Protein 2OHW (pdb70)

B-factor: mean 21.05, std 6.38, range [10.08, 56.63]

Foldseek 3Di:
DVVVVVCQLVQNFDADPDQVVQCLAQLHDGPQFFQAWEFLLQLQDPDHDVVLLVDLQPDDAKEKEFELVDDCVSNVVVVVSNVVRVHHYDYRDDHPHDYRTGITIGHPDGPRDRHHYDDDPSSNVRRD/DVVVVVCLLVQNFDADDDQVVQCLQQLHDHPLFWQAWEFLLQLQDPDHDVVLLVCLQPPPAKAKEFELVDDCVSNVVVVVSNVVRVHHYDHGHSPPHPHRIGITIGHPDRPRDRHHYDDDPSSNVRRD

Radius of gyration: 19.78 Å; Cα contacts (8 Å, |Δi|>4): 453; chains: 2; bounding box: 46×48×47 Å

CATH classification: 3.30.1330.30

Organism: Bacillus subtilis (strain 168) (NCBI:txid224308)

Nearest PDB structures (foldseek):
  2ohw-assembly2_B  TM=1.008E+00  e=2.132E-27  Bacillus subtilis
  4tzw-assembly1_A  TM=6.083E-01  e=5.568E-02  Bacillus subtilis
  3n4z-assembly2_B  TM=5.682E-01  e=5.568E-02  Thermococcus celer
  3on1-assembly1_A  TM=4.761E-01  e=2.220E-02  Halalkalibacterium halodurans C-125
  9e7f-assembly1_AZ  TM=5.086E-01  e=5.214E-02  Pyrobaculum calidifontis JCM 11548

Structure (mmCIF, N/CA/C/O backbone):
data_2OHW
#
_entry.id   2OHW
#
_cell.length_a   34.895
_cell.length_b   39.443
_cell.length_c   48.778
_cell.angle_alpha   89.880
_cell.angle_beta   108.050
_cell.angle_gamma   110.260
#
_symmetry.space_group_name_H-M   'P 1'
#
loop_
_entity.id
_entity.type
_entity.pdbx_description
1 polymer 'YueI protein'
2 water water
#
loop_
_atom_site.group_PDB
_atom_site.id
_atom_site.type_symbol
_atom_site.label_atom_id
_atom_site.label_alt_id
_atom_site.label_comp_id
_atom_site.label_asym_id
_atom_site.label_entity_id
_atom_site.label_seq_id
_atom_site.pdbx_PDB_ins_code
_atom_site.Cartn_x
_atom_site.Cartn_y
_atom_site.Cartn_z
_atom_site.occupancy
_atom_site.B_iso_or_equiv
_atom_site.auth_seq_id
_atom_site.auth_comp_id
_atom_site.auth_asym_id
_atom_site.auth_atom_id
_atom_site.pdbx_PDB_model_num
ATOM 1 N N . GLU A 1 4 ? -8.641 33.156 16.763 1.00 22.66 3 GLU A N 1
ATOM 2 C CA . GLU A 1 4 ? -8.510 33.903 15.487 1.00 22.07 3 GLU A CA 1
ATOM 3 C C . GLU A 1 4 ? -8.811 33.047 14.258 1.00 20.82 3 GLU A C 1
ATOM 4 O O . GLU A 1 4 ? -8.686 31.814 14.277 1.00 20.53 3 GLU A O 1
ATOM 10 N N . ASP A 1 5 ? -9.193 33.709 13.173 1.00 19.47 4 ASP A N 1
ATOM 11 C CA . ASP A 1 5 ? -9.526 33.001 11.937 1.00 18.76 4 ASP A CA 1
ATOM 12 C C . ASP A 1 5 ? -8.358 32.212 11.369 1.00 18.78 4 ASP A C 1
ATOM 13 O O . ASP A 1 5 ? -8.582 31.192 10.724 1.00 18.31 4 ASP A O 1
ATOM 18 N N . LYS A 1 6 ? -7.124 32.656 11.614 1.00 18.47 5 LYS A N 1
ATOM 19 C CA . LYS A 1 6 ? -5.962 31.891 11.149 1.00 19.37 5 LYS A CA 1
ATOM 20 C C . LYS A 1 6 ? -5.878 30.543 11.866 1.00 18.51 5 LYS A C 1
ATOM 21 O O . LYS A 1 6 ? -5.479 29.548 11.259 1.00 18.56 5 LYS A O 1
ATOM 27 N N . MET A 1 7 ? -6.300 30.497 13.132 1.00 17.90 6 MET A N 1
ATOM 28 C CA . MET A 1 7 ? -6.309 29.226 13.881 1.00 17.41 6 MET A CA 1
ATOM 29 C C . MET A 1 7 ? -7.395 28.297 13.362 1.00 17.87 6 MET A C 1
ATOM 30 O O . MET A 1 7 ? -7.182 27.088 13.239 1.00 17.13 6 MET A O 1
ATOM 35 N N . ASP A 1 8 ? -8.562 28.857 13.055 1.00 17.05 7 ASP A N 1
ATOM 36 C CA . ASP A 1 8 ? -9.640 28.072 12.484 1.00 17.39 7 ASP A CA 1
ATOM 37 C C . ASP A 1 8 ? -9.199 27.443 11.176 1.00 16.38 7 ASP A C 1
ATOM 38 O O . ASP A 1 8 ? -9.562 26.305 10.895 1.00 16.46 7 ASP A O 1
ATOM 43 N N . LEU A 1 9 ? -8.428 28.171 10.371 1.00 16.31 8 LEU A N 1
ATOM 44 C CA . LEU A 1 9 ? -7.981 27.641 9.102 1.00 16.35 8 LEU A CA 1
ATOM 45 C C . LEU A 1 9 ? -6.981 26.516 9.344 1.00 15.94 8 LEU A C 1
ATOM 46 O O . LEU A 1 9 ? -7.061 25.466 8.702 1.00 15.55 8 LEU A O 1
ATOM 51 N N . TYR A 1 10 ? -6.070 26.725 10.287 1.00 15.12 9 TYR A N 1
ATOM 52 C CA . TYR A 1 10 ? -5.110 25.675 10.677 1.00 15.03 9 TYR A CA 1
ATOM 53 C C . TYR A 1 10 ? -5.835 24.396 11.064 1.00 14.69 9 TYR A C 1
ATOM 54 O O . TYR A 1 10 ? -5.485 23.301 10.609 1.00 14.90 9 TYR A O 1
ATOM 63 N N . LEU A 1 11 ? -6.854 24.535 11.899 1.00 14.47 10 LEU A N 1
ATOM 64 C CA . LEU A 1 11 ? -7.680 23.375 12.274 1.00 14.90 10 LEU A CA 1
ATOM 65 C C . LEU A 1 11 ? -8.434 22.750 11.094 1.00 15.44 10 LEU A C 1
ATOM 66 O O . LEU A 1 11 ? -8.394 21.535 10.891 1.00 14.97 10 LEU A O 1
ATOM 71 N N . GLN A 1 12 ? -9.090 23.578 10.289 1.00 15.26 11 GLN A N 1
ATOM 72 C CA . GLN A 1 12 ? -9.921 23.064 9.197 1.00 16.83 11 GLN A CA 1
ATOM 73 C C . GLN A 1 12 ? -9.078 22.259 8.218 1.00 16.08 11 GLN A C 1
ATOM 74 O O . GLN A 1 12 ? -9.531 21.228 7.695 1.00 17.39 11 GLN A O 1
ATOM 80 N N . GLN A 1 13 ? -7.843 22.707 8.005 1.00 15.37 12 GLN A N 1
ATOM 81 C CA . GLN A 1 13 ? -6.962 22.060 7.032 1.00 16.61 12 GLN A CA 1
ATOM 82 C C . GLN A 1 13 ? -6.116 20.915 7.573 1.00 16.58 12 GLN A C 1
ATOM 83 O O . GLN A 1 13 ? -5.323 20.345 6.843 1.00 17.82 12 GLN A O 1
ATOM 89 N N . GLY A 1 14 ? -6.284 20.577 8.844 1.00 15.80 13 GLY A N 1
ATOM 90 C CA . GLY A 1 14 ? -5.662 19.366 9.389 1.00 16.22 13 GLY A CA 1
ATOM 91 C C . GLY A 1 14 ? -4.404 19.546 10.207 1.00 16.26 13 GLY A C 1
ATOM 92 O O . GLY A 1 14 ? -3.703 18.570 10.482 1.00 16.16 13 GLY A O 1
ATOM 93 N N . MET A 1 15 ? -4.107 20.784 10.588 1.00 16.13 14 MET A N 1
ATOM 94 C CA . MET A 1 15 ? -3.054 21.071 11.577 1.00 15.40 14 MET A CA 1
ATOM 95 C C . MET A 1 15 ? -1.655 20.771 11.042 1.00 16.64 14 MET A C 1
ATOM 96 O O . MET A 1 15 ? -0.807 20.194 11.735 1.00 16.83 14 MET A O 1
ATOM 101 N N . TYR A 1 16 ? -1.428 21.181 9.794 1.00 17.73 15 TYR A N 1
ATOM 102 C CA . TYR A 1 16 ? -0.112 21.096 9.178 1.00 19.20 15 TYR A CA 1
ATOM 103 C C . TYR A 1 16 ? 0.826 22.206 9.653 1.00 19.73 15 TYR A C 1
ATOM 104 O O . TYR A 1 16 ? 0.527 23.400 9.532 1.00 20.19 15 TYR A O 1
ATOM 113 N N . GLY A 1 17 ? 1.970 21.801 10.181 1.00 20.86 16 GLY A N 1
ATOM 114 C CA . GLY A 1 17 ? 3.021 22.745 10.557 1.00 21.36 16 GLY A CA 1
ATOM 115 C C . GLY A 1 17 ? 2.887 23.377 11.933 1.00 22.38 16 GLY A C 1
ATOM 116 O O . GLY A 1 17 ? 1.948 23.090 12.675 1.00 21.11 16 GLY A O 1
ATOM 117 N N . PRO A 1 18 ? 3.829 24.270 12.282 1.00 23.00 17 PRO A N 1
ATOM 118 C CA . PRO A 1 18 ? 3.831 24.845 13.621 1.00 24.02 17 PRO A CA 1
ATOM 119 C C . PRO A 1 18 ? 2.846 26.000 13.771 1.00 24.86 17 PRO A C 1
ATOM 120 O O . PRO A 1 18 ? 2.356 26.542 12.770 1.00 24.99 17 PRO A O 1
ATOM 124 N N . LEU A 1 19 ? 2.567 26.374 15.017 1.00 25.81 18 LEU A N 1
ATOM 125 C CA . LEU A 1 19 ? 1.852 27.614 15.290 1.00 26.93 18 LEU A CA 1
ATOM 126 C C . LEU A 1 19 ? 2.859 28.710 15.609 1.00 28.36 18 LEU A C 1
ATOM 1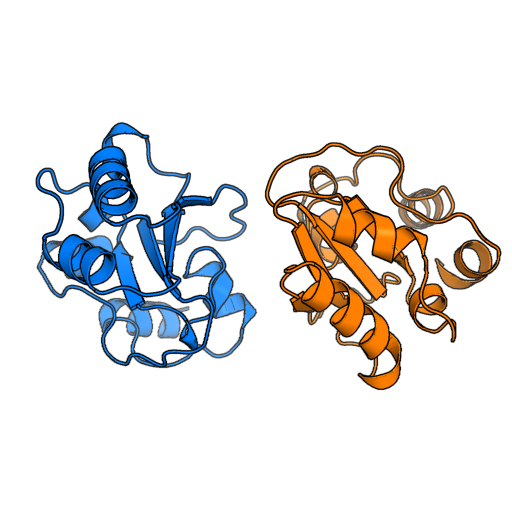27 O O . LEU A 1 19 ? 4.062 28.453 15.644 1.00 28.32 18 LEU A O 1
ATOM 132 N N . GLU A 1 20 ? 2.363 29.924 15.838 1.00 29.98 19 GLU A N 1
ATOM 133 C CA . GLU A 1 20 ? 3.232 31.083 16.075 1.00 31.86 19 GLU A CA 1
ATOM 134 C C . GLU A 1 20 ? 4.080 30.980 17.348 1.00 31.86 19 GLU A C 1
ATOM 135 O O . GLU A 1 20 ? 5.247 31.379 17.351 1.00 32.72 19 GLU A O 1
ATOM 141 N N . THR A 1 21 ? 3.497 30.445 18.418 1.00 31.60 20 THR A N 1
ATOM 142 C CA . THR A 1 21 ? 4.208 30.303 19.688 1.00 31.17 20 THR A CA 1
ATOM 143 C C . THR A 1 21 ? 4.100 28.889 20.258 1.00 31.08 20 THR A C 1
ATOM 144 O O . THR A 1 21 ? 3.173 28.152 19.941 1.00 30.61 20 THR A O 1
ATOM 148 N N . LYS A 1 22 ? 5.051 28.524 21.115 1.00 30.92 21 LYS A N 1
ATOM 149 C CA . LYS A 1 22 ? 4.977 27.267 21.863 1.00 30.95 21 LYS A CA 1
ATOM 150 C C . LYS A 1 22 ? 3.733 27.145 22.773 1.00 30.74 21 LYS A C 1
ATOM 151 O O . LYS A 1 22 ? 3.061 26.104 22.756 1.00 30.16 21 LYS A O 1
ATOM 157 N N . PRO A 1 23 ? 3.410 28.197 23.561 1.00 29.86 22 PRO A N 1
ATOM 158 C CA . PRO A 1 23 ? 2.184 28.140 24.365 1.00 29.19 22 PRO A CA 1
ATOM 159 C C . PRO A 1 23 ? 0.920 27.891 23.530 1.00 28.03 22 PRO A C 1
ATOM 160 O O . PRO A 1 23 ? 0.032 27.161 23.975 1.00 27.58 22 PRO A O 1
ATOM 164 N N . ASP A 1 24 ? 0.840 28.481 22.339 1.00 26.87 23 ASP A N 1
ATOM 165 C CA . ASP A 1 24 ? -0.298 28.252 21.451 1.00 25.87 23 ASP A CA 1
ATOM 166 C C . ASP A 1 24 ? -0.455 26.755 21.189 1.00 24.54 23 ASP A C 1
ATOM 167 O O . ASP A 1 24 ? -1.554 26.208 21.268 1.00 24.59 23 ASP A O 1
ATOM 172 N N . GLU A 1 25 ? 0.663 26.107 20.877 1.00 22.92 24 GLU A N 1
ATOM 173 C CA . GLU A 1 25 ? 0.651 24.689 20.567 1.00 21.63 24 GLU A CA 1
ATOM 174 C C . GLU A 1 25 ? 0.238 23.869 21.778 1.00 21.38 24 GLU A C 1
ATOM 175 O O . GLU A 1 25 ? -0.591 22.967 21.656 1.00 21.01 24 GLU A O 1
ATOM 181 N N . ARG A 1 26 ? 0.792 24.200 22.944 1.00 20.42 25 ARG A N 1
ATOM 182 C CA . ARG A 1 26 ? 0.466 23.457 24.153 1.00 20.54 25 ARG A CA 1
ATOM 183 C C . ARG A 1 26 ? -1.002 23.600 24.512 1.00 20.20 25 ARG A C 1
ATOM 184 O O . ARG A 1 26 ? -1.635 22.643 24.963 1.00 20.30 25 ARG A O 1
ATOM 192 N N . HIS A 1 27 ? -1.548 24.795 24.302 1.00 20.18 26 HIS A N 1
ATOM 193 C CA . HIS A 1 27 ? -2.959 25.025 24.590 1.00 20.43 26 HIS A CA 1
ATOM 194 C C . HIS A 1 27 ? -3.904 24.276 23.647 1.00 19.44 26 HIS A C 1
ATOM 195 O O . HIS A 1 27 ? -5.032 23.972 24.032 1.00 20.25 26 HIS A O 1
ATOM 202 N N . LEU A 1 28 ? -3.453 23.989 22.423 1.00 17.32 27 LEU A N 1
ATOM 203 C CA . LEU A 1 28 ? -4.239 23.177 21.482 1.00 15.70 27 LEU A CA 1
ATOM 204 C C . LEU A 1 28 ? -4.060 21.668 21.733 1.00 15.00 27 LEU A C 1
ATOM 205 O O . LEU A 1 28 ? -5.045 20.914 21.785 1.00 14.84 27 LEU A O 1
ATOM 210 N N . PHE A 1 29 ? -2.801 21.245 21.864 1.00 14.90 28 PHE A N 1
ATOM 211 C CA . PHE A 1 29 ? -2.451 19.827 21.879 1.00 15.02 28 PHE A CA 1
ATOM 212 C C . PHE A 1 29 ? -2.337 19.185 23.264 1.00 15.90 28 PHE A C 1
ATOM 213 O O . PHE A 1 29 ? -1.512 18.280 23.481 1.00 15.90 28 PHE A O 1
ATOM 221 N N . LEU A 1 30 ? -3.184 19.645 24.187 1.00 16.00 29 LEU A N 1
ATOM 222 C CA . LEU A 1 30 ? -3.280 19.047 25.531 1.00 16.28 29 LEU A CA 1
ATOM 223 C C . LEU A 1 30 ? -1.934 19.032 26.251 1.00 16.55 29 LEU A C 1
ATOM 224 O O . LEU A 1 30 ? -1.614 18.093 26.991 1.00 16.82 29 LEU A O 1
ATOM 229 N N . GLY A 1 31 ? -1.167 20.096 26.028 1.00 16.99 30 GLY A N 1
ATOM 230 C CA . GLY A 1 31 ? 0.110 20.307 26.708 1.00 18.02 30 GLY A CA 1
ATOM 231 C C . GLY A 1 31 ? 1.331 19.971 25.876 1.00 19.40 30 GLY A C 1
ATOM 232 O O . GLY A 1 31 ? 2.445 20.333 26.263 1.00 20.63 30 GLY A O 1
ATOM 233 N N . SER A 1 32 ? 1.140 19.287 24.742 1.00 19.23 31 SER A N 1
ATOM 234 C CA . SER A 1 32 ? 2.260 18.898 23.879 1.00 19.36 31 SER A CA 1
ATOM 235 C C . SER A 1 32 ? 2.626 19.971 22.861 1.00 19.09 31 SER A C 1
ATOM 236 O O . SER A 1 32 ? 1.781 20.776 22.444 1.00 19.60 31 SER A O 1
ATOM 239 N N . LEU A 1 33 ? 3.898 19.990 22.461 1.00 18.42 32 LEU A N 1
ATOM 240 C CA . LEU A 1 33 ? 4.315 20.814 21.326 1.00 18.22 32 LEU A CA 1
ATOM 241 C C . LEU A 1 33 ? 3.930 20.126 20.013 1.00 16.82 32 LEU A C 1
ATOM 242 O O . LEU A 1 33 ? 3.902 18.898 19.926 1.00 16.84 32 LEU A O 1
ATOM 247 N N . ARG A 1 34 ? 3.670 20.917 18.976 1.00 16.15 33 ARG A N 1
ATOM 248 C CA . ARG A 1 34 ? 3.284 20.330 17.689 1.00 16.54 33 ARG A CA 1
ATOM 249 C C . ARG A 1 34 ? 4.336 19.338 17.172 1.00 16.60 33 ARG A C 1
ATOM 250 O O . ARG A 1 34 ? 3.996 18.317 16.555 1.00 16.43 33 ARG A O 1
ATOM 258 N N . GLU A 1 35 ? 5.617 19.630 17.415 1.00 17.03 34 GLU A N 1
ATOM 259 C CA . GLU A 1 35 ? 6.679 18.769 16.904 1.00 18.19 34 GLU A CA 1
ATOM 260 C C . GLU A 1 35 ? 6.654 17.360 17.505 1.00 17.07 34 GLU A C 1
ATOM 261 O O . GLU A 1 35 ? 7.283 16.457 16.956 1.00 17.08 34 GLU A O 1
ATOM 267 N N . ARG A 1 36 ? 5.948 17.188 18.626 1.00 16.71 35 ARG A N 1
ATOM 268 C CA . ARG A 1 36 ? 5.884 15.882 19.283 1.00 16.59 35 ARG A CA 1
ATOM 269 C C . ARG A 1 36 ? 4.597 15.094 18.966 1.00 16.31 35 ARG A C 1
ATOM 270 O O . ARG A 1 36 ? 4.455 13.924 19.342 1.00 15.49 35 ARG A O 1
ATOM 278 N N . VAL A 1 37 ? 3.673 15.720 18.248 1.00 16.17 36 VAL A N 1
ATOM 279 C CA . VAL A 1 37 ? 2.381 15.090 18.017 1.00 15.80 36 VAL A CA 1
ATOM 280 C C . VAL A 1 37 ? 2.482 14.029 16.926 1.00 16.30 36 VAL A C 1
ATOM 281 O O . VAL A 1 37 ? 2.991 14.296 15.828 1.00 15.67 36 VAL A O 1
ATOM 285 N N . VAL A 1 38 ? 1.978 12.835 17.239 1.00 15.94 37 VAL A N 1
ATOM 286 C CA . VAL A 1 38 ? 1.892 11.723 16.309 1.00 16.75 37 VAL A CA 1
ATOM 287 C C . VAL A 1 38 ? 0.499 11.645 15.674 1.00 16.25 37 VAL A C 1
ATOM 288 O O . VAL A 1 38 ? 0.374 11.370 14.485 1.00 16.93 37 VAL A O 1
ATOM 292 N N . LEU A 1 39 ? -0.548 11.899 16.458 1.00 15.85 38 LEU A N 1
ATOM 293 C CA . LEU A 1 39 ? -1.916 11.848 15.949 1.00 16.18 38 LEU A CA 1
ATOM 294 C C . LEU A 1 39 ? -2.801 12.614 16.913 1.00 16.08 38 LEU A C 1
ATOM 295 O O . LEU A 1 39 ? -2.577 12.603 18.128 1.00 15.71 38 LEU A O 1
ATOM 300 N N . ALA A 1 40 ? -3.814 13.284 16.375 1.00 15.26 39 ALA A N 1
ATOM 301 C CA . ALA A 1 40 ? -4.788 13.980 17.200 1.00 15.86 39 ALA A CA 1
ATOM 302 C C . ALA A 1 40 ? -6.182 13.687 16.669 1.00 16.15 39 ALA A C 1
ATOM 303 O O . ALA A 1 40 ? -6.379 13.613 15.448 1.00 17.26 39 ALA A O 1
ATOM 305 N N . LEU A 1 41 ? -7.140 13.502 17.580 1.00 14.66 40 LEU A N 1
ATOM 306 C CA . LEU A 1 41 ? -8.554 13.293 17.227 1.00 14.86 40 LEU A CA 1
ATOM 307 C C . LEU A 1 41 ? -9.366 14.413 17.849 1.00 14.00 40 LEU A C 1
ATOM 308 O O . LEU A 1 41 ? -9.074 14.825 18.996 1.00 13.57 40 LEU A O 1
ATOM 313 N N . THR A 1 42 ? -10.379 14.914 17.134 1.00 13.29 41 THR A N 1
ATOM 314 C CA . THR A 1 42 ? -11.273 15.901 17.736 1.00 13.80 41 THR A CA 1
ATOM 315 C C . THR A 1 42 ? -12.154 15.220 18.784 1.00 13.95 41 THR A C 1
ATOM 316 O O . THR A 1 42 ? -12.314 13.984 18.785 1.00 13.41 41 THR A O 1
ATOM 320 N N . LYS A 1 43 ? -12.746 16.027 19.666 1.00 14.42 42 LYS A N 1
ATOM 321 C CA . LYS A 1 43 ? -13.741 15.488 20.605 1.00 16.34 42 LYS A CA 1
ATOM 322 C C . LYS A 1 43 ? -14.852 14.751 19.853 1.00 15.92 42 LYS A C 1
ATOM 323 O O . LYS A 1 43 ? -15.274 13.671 20.262 1.00 16.81 42 LYS A O 1
ATOM 329 N N . GLY A 1 44 ? -15.295 15.316 18.732 1.00 15.87 43 GLY A N 1
ATOM 330 C CA . GLY A 1 44 ? -16.341 14.671 17.946 1.00 14.95 43 GLY A CA 1
ATOM 331 C C . GLY A 1 44 ? -15.943 13.292 17.446 1.00 15.84 43 GLY A C 1
ATOM 332 O O . GLY A 1 44 ? -16.742 12.370 17.464 1.00 15.90 43 GLY A O 1
ATOM 333 N N . GLN A 1 45 ? -14.694 13.152 16.994 1.00 14.86 44 GLN A N 1
ATOM 334 C CA . GLN A 1 45 ? -14.188 11.838 16.593 1.00 14.36 44 GLN A CA 1
ATOM 335 C C . GLN A 1 45 ? -14.101 10.883 17.779 1.00 15.48 44 GLN A C 1
ATOM 336 O O . GLN A 1 45 ? -14.443 9.696 17.666 1.00 16.31 44 GLN A O 1
ATOM 342 N N . VAL A 1 46 ? -13.631 11.361 18.928 1.00 14.72 45 VAL A N 1
ATOM 343 C CA . VAL A 1 46 ? -13.551 10.450 20.084 1.00 15.60 45 VAL A CA 1
ATOM 344 C C . VAL A 1 46 ? -14.954 9.940 20.465 1.00 17.41 45 VAL A C 1
ATOM 345 O O . VAL A 1 46 ? -15.111 8.803 20.937 1.00 18.78 45 VAL A O 1
ATOM 349 N N . LEU A 1 47 ? -15.962 10.783 20.255 1.00 18.48 46 LEU A N 1
ATOM 350 C CA . LEU A 1 47 ? -17.345 10.426 20.607 1.00 20.25 46 LEU A CA 1
ATOM 351 C C . LEU A 1 47 ? -17.982 9.429 19.645 1.00 21.98 46 LEU A C 1
ATOM 352 O O . LEU A 1 47 ? -19.081 8.926 19.917 1.00 22.75 46 LEU A O 1
ATOM 357 N N . ARG A 1 48 ? -17.310 9.117 18.537 1.00 23.47 47 ARG A N 1
ATOM 358 C CA . ARG A 1 48 ? -17.813 8.114 17.593 1.00 25.35 47 ARG A CA 1
ATOM 359 C C . ARG A 1 48 ? -17.864 6.748 18.284 1.00 26.49 47 ARG A C 1
ATOM 360 O O . ARG A 1 48 ? -16.921 6.363 18.984 1.00 26.80 47 ARG A O 1
ATOM 368 N N . SER A 1 49 ? -18.976 6.038 18.097 1.00 27.66 48 SER A N 1
ATOM 369 C CA . SER A 1 49 ? -19.210 4.757 18.771 1.00 29.09 48 SER A CA 1
ATOM 370 C C . SER A 1 49 ? -18.076 3.753 18.556 1.00 29.17 48 SER A C 1
ATOM 371 O O . SER A 1 49 ? -17.545 3.188 19.518 1.00 30.28 48 SER A O 1
ATOM 374 N N . LYS A 1 50 ? -17.694 3.554 17.298 1.00 28.93 49 LYS A N 1
ATOM 375 C CA . LYS A 1 50 ? -16.559 2.703 16.975 1.00 27.88 49 LYS A CA 1
ATOM 376 C C . LYS A 1 50 ? -15.233 3.465 17.078 1.00 26.58 49 LYS A C 1
ATOM 377 O O . LYS A 1 50 ? -15.070 4.506 16.435 1.00 26.58 49 LYS A O 1
ATOM 383 N N . PRO A 1 51 ? -14.277 2.947 17.877 1.00 24.86 50 PRO A N 1
ATOM 384 C CA . PRO A 1 51 ? -12.982 3.623 17.986 1.00 23.48 50 PRO A CA 1
ATOM 385 C C . PRO A 1 51 ? -12.204 3.584 16.675 1.00 22.34 50 PRO A C 1
ATOM 386 O O . PRO A 1 51 ? -12.387 2.669 15.864 1.00 23.06 50 PRO A O 1
ATOM 390 N N . TYR A 1 52 ? -11.348 4.576 16.465 1.00 20.59 51 TYR A N 1
ATOM 391 C CA . TYR A 1 52 ? -10.594 4.654 15.225 1.00 19.45 51 TYR A CA 1
ATOM 392 C C . TYR A 1 52 ? -9.418 3.671 15.191 1.00 19.50 51 TYR A C 1
ATOM 393 O O . TYR A 1 52 ? -8.487 3.742 16.014 1.00 19.48 51 TYR A O 1
ATOM 402 N N . LYS A 1 53 ? -9.443 2.780 14.207 1.00 20.36 52 LYS A N 1
ATOM 403 C CA . LYS A 1 53 ? -8.317 1.864 13.985 1.00 21.17 52 LYS A CA 1
ATOM 404 C C . LYS A 1 53 ? -7.004 2.597 13.668 1.00 20.27 52 LYS A C 1
ATOM 405 O O . LYS A 1 53 ? -5.928 2.077 13.945 1.00 19.48 52 LYS A O 1
ATOM 411 N N . GLU A 1 54 ? -7.100 3.804 13.106 1.00 19.70 53 GLU A N 1
ATOM 412 C CA . GLU A 1 54 ? -5.919 4.615 12.824 1.00 19.54 53 GLU A CA 1
ATOM 413 C C . GLU A 1 54 ? -5.197 5.016 14.100 1.00 18.72 53 GLU A C 1
ATOM 414 O O . GLU A 1 54 ? -3.972 5.098 14.121 1.00 18.80 53 GLU A O 1
ATOM 420 N N . ALA A 1 55 ? -5.946 5.232 15.182 1.00 18.24 54 ALA A N 1
ATOM 421 C CA . ALA A 1 55 ? -5.312 5.511 16.474 1.00 17.94 54 ALA A CA 1
ATOM 422 C C . ALA A 1 55 ? -4.656 4.256 17.012 1.00 18.15 54 ALA A C 1
ATOM 423 O O . ALA A 1 55 ? -3.550 4.326 17.549 1.00 18.09 54 ALA A O 1
ATOM 425 N N . GLU A 1 56 ? -5.326 3.115 16.862 1.00 18.92 55 GLU A N 1
ATOM 426 C CA . GLU A 1 56 ? -4.729 1.848 17.303 1.00 18.90 55 GLU A CA 1
ATOM 427 C C . GLU A 1 56 ? -3.409 1.602 16.577 1.00 18.26 55 GLU A C 1
ATOM 428 O O . GLU A 1 56 ? -2.435 1.171 17.178 1.00 18.15 55 GLU A O 1
ATOM 434 N N . HIS A 1 57 ? -3.375 1.898 15.280 1.00 17.53 56 HIS A N 1
ATOM 435 C CA . HIS A 1 57 ? -2.151 1.717 14.521 1.00 17.81 56 HIS A CA 1
ATOM 436 C C . HIS A 1 57 ? -0.986 2.504 15.101 1.00 17.65 56 HIS A C 1
ATOM 437 O O . HIS A 1 57 ? 0.140 1.991 15.204 1.00 17.75 56 HIS A O 1
ATOM 444 N N . GLU A 1 58 ? -1.243 3.763 15.449 1.00 17.95 57 GLU A N 1
ATOM 445 C CA . GLU A 1 58 ? -0.214 4.625 16.011 1.00 18.85 57 GLU A CA 1
ATOM 446 C C . GLU A 1 58 ? 0.228 4.170 17.403 1.00 18.87 57 GLU A C 1
ATOM 447 O O . GLU A 1 58 ? 1.407 4.265 17.746 1.00 19.23 57 GLU A O 1
ATOM 453 N N . LEU A 1 59 ? -0.708 3.682 18.213 1.00 18.25 58 LEU A N 1
ATOM 454 C CA . LEU A 1 59 ? -0.327 3.147 19.524 1.00 18.52 58 LEU A CA 1
ATOM 455 C C . LEU A 1 59 ? 0.516 1.870 19.408 1.00 19.22 58 LEU A C 1
ATOM 456 O O . LEU A 1 59 ? 1.472 1.661 20.168 1.00 20.27 58 LEU A O 1
ATOM 461 N N . LYS A 1 60 ? 0.149 1.035 18.443 1.00 19.87 59 LYS A N 1
ATOM 462 C CA . LYS A 1 60 ? 0.823 -0.238 18.192 1.00 21.26 59 LYS A CA 1
ATOM 463 C C . LYS A 1 60 ? 2.247 -0.034 17.671 1.00 21.63 59 LYS A C 1
ATOM 464 O O . LYS A 1 60 ? 3.132 -0.848 17.931 1.00 22.15 59 LYS A O 1
ATOM 470 N N . ASN A 1 61 ? 2.452 1.042 16.919 1.00 22.10 60 ASN A N 1
ATOM 471 C CA . ASN A 1 61 ? 3.704 1.246 16.203 1.00 23.05 60 ASN A CA 1
ATOM 472 C C . ASN A 1 61 ? 4.580 2.306 16.845 1.00 24.68 60 ASN A C 1
ATOM 473 O O . ASN A 1 61 ? 5.621 2.711 16.311 1.00 25.53 60 ASN A O 1
ATOM 478 N N . SER A 1 62 ? 4.166 2.671 18.055 1.00 26.25 61 SER A N 1
ATOM 479 C CA . SER A 1 62 ? 4.788 3.718 18.833 1.00 27.34 61 SER A CA 1
ATOM 480 C C . SER A 1 62 ? 6.056 3.257 19.523 1.00 27.56 61 SER A C 1
ATOM 481 O O . SER A 1 62 ? 6.276 2.063 19.750 1.00 28.49 61 SER A O 1
ATOM 484 N N . HIS A 1 63 ? 6.895 4.231 19.838 1.00 27.75 62 HIS A N 1
ATOM 485 C CA . HIS A 1 63 ? 7.951 4.055 20.805 1.00 27.87 62 HIS A CA 1
ATOM 486 C C . HIS A 1 63 ? 7.928 5.305 21.675 1.00 26.66 62 HIS A C 1
ATOM 487 O O . HIS A 1 63 ? 7.982 6.428 21.155 1.00 27.17 62 HIS A O 1
ATOM 494 N N . ASN A 1 64 ? 7.812 5.100 22.982 1.00 26.18 63 ASN A N 1
ATOM 495 C CA . ASN A 1 64 ? 7.866 6.176 23.957 1.00 25.53 63 ASN A CA 1
ATOM 496 C C . ASN A 1 64 ? 6.883 7.302 23.631 1.00 24.38 63 ASN A C 1
ATOM 497 O O . ASN A 1 64 ? 7.261 8.462 23.490 1.00 24.30 63 ASN A O 1
ATOM 502 N N . VAL A 1 65 ? 5.619 6.925 23.486 1.00 22.14 64 VAL A N 1
ATOM 503 C CA . VAL A 1 65 ? 4.548 7.905 23.355 1.00 20.86 64 VAL A CA 1
ATOM 504 C C . VAL A 1 65 ? 3.639 7.819 24.571 1.00 19.60 64 VAL A C 1
ATOM 505 O O . VAL A 1 65 ? 3.670 6.832 25.321 1.00 19.83 64 VAL A O 1
ATOM 509 N N . THR A 1 66 ? 2.841 8.865 24.750 1.00 19.25 65 THR A N 1
ATOM 510 C CA . THR A 1 66 ? 1.802 8.901 25.769 1.00 18.51 65 THR A CA 1
ATOM 511 C C . THR A 1 66 ? 0.473 9.202 25.090 1.00 16.67 65 THR A C 1
ATOM 512 O O . THR A 1 66 ? 0.415 9.988 24.144 1.00 15.97 65 THR A O 1
ATOM 516 N N . LEU A 1 67 ? -0.585 8.584 25.594 1.00 15.41 66 LEU A N 1
ATOM 517 C CA . LEU A 1 67 ? -1.937 8.931 25.195 1.00 14.92 66 LEU A CA 1
ATOM 518 C C . LEU A 1 67 ? -2.486 10.041 26.113 1.00 14.45 66 LEU A C 1
ATOM 519 O O . LEU A 1 67 ? -2.729 9.815 27.306 1.00 15.03 66 LEU A O 1
ATOM 524 N N . LEU A 1 68 ? -2.654 11.241 25.559 1.00 13.69 67 LEU A N 1
ATOM 525 C CA . LEU A 1 68 ? -3.210 12.383 26.282 1.00 13.96 67 LEU A CA 1
ATOM 526 C C . LEU A 1 68 ? -4.710 12.462 25.976 1.00 14.34 67 LEU A C 1
ATOM 527 O O . LEU A 1 68 ? -5.108 12.384 24.799 1.00 14.63 67 LEU A O 1
ATOM 532 N N . ILE A 1 69 ? -5.523 12.607 27.031 1.00 14.00 68 ILE A N 1
ATOM 533 C CA . ILE A 1 69 ? -6.984 12.586 26.916 1.00 14.15 68 ILE A CA 1
ATOM 534 C C . ILE A 1 69 ? -7.525 13.870 27.521 1.00 14.38 68 ILE A C 1
ATOM 535 O O . ILE A 1 69 ? -7.152 14.247 28.634 1.00 15.12 68 ILE A O 1
ATOM 540 N N . ASN A 1 70 ? -8.420 14.533 26.800 1.00 14.11 69 ASN A N 1
ATOM 541 C CA . ASN A 1 70 ? -9.076 15.729 27.272 1.00 14.80 69 ASN A CA 1
ATOM 542 C C . ASN A 1 70 ? -10.056 15.405 28.400 1.00 15.72 69 ASN A C 1
ATOM 543 O O . ASN A 1 70 ? -11.050 14.725 28.170 1.00 15.58 69 ASN A O 1
ATOM 548 N N . GLY A 1 71 ? -9.783 15.913 29.605 1.00 16.11 70 GLY A N 1
ATOM 549 C CA . GLY A 1 71 ? -10.616 15.670 30.786 1.00 16.81 70 GLY A CA 1
ATOM 550 C C . GLY A 1 71 ? -12.032 16.217 30.707 1.00 17.42 70 GLY A C 1
ATOM 551 O O . GLY A 1 71 ? -12.859 15.905 31.576 1.00 17.68 70 GLY A O 1
ATOM 552 N N . GLU A 1 72 ? -12.342 17.017 29.682 1.00 16.50 71 GLU A N 1
ATOM 553 C CA . GLU A 1 72 ? -13.736 17.447 29.505 1.00 17.25 71 GLU A CA 1
ATOM 554 C C . GLU A 1 72 ? -14.645 16.288 29.101 1.00 16.62 71 GLU A C 1
ATOM 555 O O . GLU A 1 72 ? -15.872 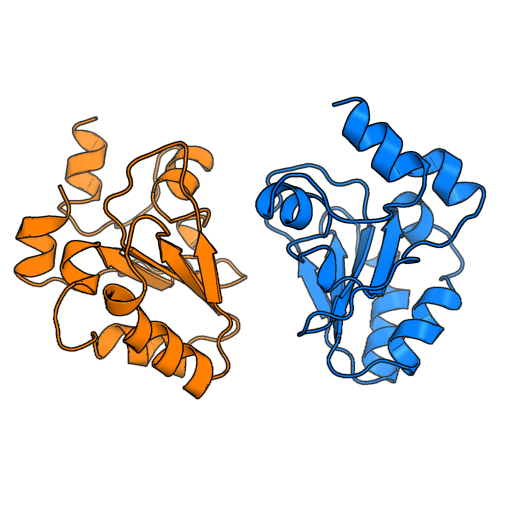16.364 29.270 1.00 16.32 71 GLU A O 1
ATOM 561 N N . LEU A 1 73 ? -14.039 15.246 28.518 1.00 16.11 72 LEU A N 1
ATOM 562 C CA . LEU A 1 73 ? -14.752 14.051 28.092 1.00 16.15 72 LEU A CA 1
ATOM 563 C C . LEU A 1 73 ? -15.077 13.158 29.286 1.00 15.65 72 LEU A C 1
ATOM 564 O O . LEU A 1 73 ? -14.315 13.100 30.242 1.00 15.60 72 LEU A O 1
ATOM 569 N N . GLN A 1 74 ? -16.218 12.483 29.218 1.00 14.91 73 GLN A N 1
ATOM 570 C CA . GLN A 1 74 ? -16.571 11.461 30.187 1.00 15.09 73 GLN A CA 1
ATOM 571 C C . GLN A 1 74 ? -15.870 10.146 29.863 1.00 15.28 73 GLN A C 1
ATOM 572 O O . GLN A 1 74 ? -15.609 9.848 28.694 1.00 15.03 73 GLN A O 1
ATOM 578 N N . TYR A 1 75 ? -15.596 9.362 30.906 1.00 15.62 74 TYR A N 1
ATOM 579 C CA . TYR A 1 75 ? -14.877 8.086 30.785 1.00 15.39 74 TYR A CA 1
ATOM 580 C C . TYR A 1 75 ? -15.358 7.195 29.668 1.00 16.43 74 TYR A C 1
ATOM 581 O O . TYR A 1 75 ? -14.540 6.675 28.907 1.00 15.58 74 TYR A O 1
ATOM 590 N N . GLN A 1 76 ? -16.668 6.991 29.573 1.00 17.10 75 GLN A N 1
ATOM 591 C CA . GLN A 1 76 ? -17.184 6.046 28.583 1.00 18.34 75 GLN A CA 1
ATOM 592 C C . GLN A 1 76 ? -16.840 6.423 27.139 1.00 18.56 75 GLN A C 1
ATOM 593 O O . GLN A 1 76 ? -16.832 5.563 26.266 1.00 19.98 75 GLN A O 1
ATOM 599 N N . SER A 1 77 ? -16.527 7.698 26.914 1.00 17.83 76 SER A N 1
ATOM 600 C CA . SER A 1 77 ? -16.168 8.197 25.588 1.00 18.33 76 SER A CA 1
ATOM 601 C C . SER A 1 77 ? -14.761 7.805 25.160 1.00 18.32 76 SER A C 1
ATOM 602 O O . SER A 1 77 ? -14.502 7.601 23.972 1.00 19.16 76 SER A O 1
ATOM 605 N N . TYR A 1 78 ? -13.845 7.719 26.115 1.00 16.80 77 TYR A N 1
ATOM 606 C CA . TYR A 1 78 ? -12.445 7.470 25.780 1.00 16.81 77 TYR A CA 1
ATOM 607 C C . TYR A 1 78 ? -11.877 6.173 26.304 1.00 16.49 77 TYR A C 1
ATOM 608 O O . TYR A 1 78 ? -10.729 5.835 26.026 1.00 16.04 77 TYR A O 1
ATOM 617 N N . SER A 1 79 ? -12.662 5.439 27.084 1.00 16.45 78 SER A N 1
ATOM 618 C CA . SER A 1 79 ? -12.160 4.198 27.646 1.00 16.50 78 SER A CA 1
ATOM 619 C C . SER A 1 79 ? -11.651 3.183 26.621 1.00 16.98 78 SER A C 1
ATOM 620 O O . SER A 1 79 ? -10.709 2.447 26.919 1.00 16.26 78 SER A O 1
ATOM 623 N N . SER A 1 80 ? -12.243 3.136 25.430 1.00 16.92 79 SER A N 1
ATOM 624 C CA . SER A 1 80 ? -11.754 2.213 24.398 1.00 17.30 79 SER A CA 1
ATOM 625 C C . SER A 1 80 ? -10.295 2.505 24.039 1.00 16.48 79 SER A C 1
ATOM 626 O O . SER A 1 80 ? -9.523 1.589 23.753 1.00 16.46 79 SER A O 1
ATOM 629 N N . TYR A 1 81 ? -9.933 3.790 24.037 1.00 15.58 80 TYR A N 1
ATOM 630 C CA . TYR A 1 81 ? -8.573 4.192 23.674 1.00 14.92 80 TYR A CA 1
ATOM 631 C C . TYR A 1 81 ? -7.587 3.828 24.763 1.00 14.69 80 TYR A C 1
ATOM 632 O O . TYR A 1 81 ? -6.426 3.539 24.475 1.00 14.80 80 TYR A O 1
ATOM 641 N N . ILE A 1 82 ? -8.056 3.818 26.015 1.00 14.51 81 ILE A N 1
ATOM 642 C CA . ILE A 1 82 ? -7.206 3.395 27.133 1.00 15.41 81 ILE A CA 1
ATOM 643 C C . ILE A 1 82 ? -6.896 1.904 27.008 1.00 15.44 81 ILE A C 1
ATOM 644 O O . ILE A 1 82 ? -5.760 1.482 27.263 1.00 15.80 81 ILE A O 1
ATOM 649 N N . GLN A 1 83 ? -7.899 1.123 26.597 1.00 14.93 82 GLN A N 1
ATOM 650 C CA . GLN A 1 83 ? -7.710 -0.320 26.369 1.00 15.73 82 GLN A CA 1
ATOM 651 C C . GLN A 1 83 ? -6.653 -0.540 25.298 1.00 16.49 82 GLN A C 1
ATOM 652 O O . GLN A 1 83 ? -5.782 -1.406 25.451 1.00 16.59 82 GLN A O 1
ATOM 658 N N . MET A 1 84 ? -6.742 0.237 24.213 1.00 16.25 83 MET A N 1
ATOM 659 C CA . MET A 1 84 ? -5.780 0.135 23.105 1.00 17.45 83 MET A CA 1
ATOM 660 C C . MET A 1 84 ? -4.386 0.494 23.601 1.00 16.83 83 MET A C 1
ATOM 661 O O . MET A 1 84 ? -3.409 -0.206 23.297 1.00 17.56 83 MET A O 1
ATOM 666 N N . ALA A 1 85 ? -4.278 1.589 24.363 1.00 15.52 84 ALA A N 1
ATOM 667 C CA . ALA A 1 85 ? -2.980 2.039 24.883 1.00 15.56 84 ALA A CA 1
ATOM 668 C C . ALA A 1 85 ? -2.355 0.950 25.764 1.00 16.14 84 ALA A C 1
ATOM 669 O O . ALA A 1 85 ? -1.200 0.570 25.573 1.00 16.56 84 ALA A O 1
ATOM 671 N N . SER A 1 86 ? -3.115 0.432 26.720 1.00 16.16 85 SER A N 1
ATOM 672 C CA . SER A 1 86 ? -2.562 -0.563 27.628 1.00 16.48 85 SER A CA 1
ATOM 673 C C . SER A 1 86 ? -2.126 -1.832 26.907 1.00 17.45 85 SER A C 1
ATOM 674 O O . SER A 1 86 ? -1.115 -2.443 27.288 1.00 17.35 85 SER A O 1
ATOM 677 N N . ARG A 1 87 ? -2.872 -2.198 25.862 1.00 17.97 86 ARG A N 1
ATOM 678 C CA . ARG A 1 87 ? -2.563 -3.363 25.030 1.00 19.73 86 ARG A CA 1
ATOM 679 C C . ARG A 1 87 ? -1.124 -3.305 24.496 1.00 19.01 86 ARG A C 1
ATOM 680 O O . ARG A 1 87 ? -0.462 -4.336 24.364 1.00 19.44 86 ARG A O 1
ATOM 688 N N . TYR A 1 88 ? -0.648 -2.096 24.203 1.00 18.30 87 TYR A N 1
ATOM 689 C CA . TYR A 1 88 ? 0.667 -1.902 23.600 1.00 18.50 87 TYR A CA 1
ATOM 690 C C . TYR A 1 88 ? 1.680 -1.242 24.540 1.00 18.55 87 TYR A C 1
ATOM 691 O O . TYR A 1 88 ? 2.747 -0.787 24.113 1.00 20.37 87 TYR A O 1
ATOM 700 N N . GLY A 1 89 ? 1.353 -1.193 25.837 1.00 18.25 88 GLY A N 1
ATOM 701 C CA . GLY A 1 89 ? 2.288 -0.672 26.823 1.00 18.51 88 GLY A CA 1
ATOM 702 C C . GLY A 1 89 ? 2.454 0.833 26.807 1.00 18.06 88 GLY A C 1
ATOM 703 O O . GLY A 1 89 ? 3.499 1.343 27.236 1.00 18.94 88 GLY A O 1
ATOM 704 N N . VAL A 1 90 ? 1.417 1.539 26.337 1.00 17.25 89 VAL A N 1
ATOM 705 C CA . VAL A 1 90 ? 1.455 2.996 26.252 1.00 16.68 89 VAL A CA 1
ATOM 706 C C . VAL A 1 90 ? 0.749 3.598 27.463 1.00 16.62 89 VAL A C 1
ATOM 707 O O . VAL A 1 90 ? -0.421 3.286 27.710 1.00 17.47 89 VAL A O 1
ATOM 711 N N . PRO A 1 91 ? 1.442 4.478 28.199 1.00 16.66 90 PRO A N 1
ATOM 712 C CA . PRO A 1 91 ? 0.796 5.130 29.334 1.00 16.75 90 PRO A CA 1
ATOM 713 C C . PRO A 1 91 ? -0.218 6.162 28.866 1.00 16.87 90 PRO A C 1
ATOM 714 O O . PRO A 1 91 ? -0.130 6.644 27.739 1.00 15.92 90 PRO A O 1
ATOM 718 N N . PHE A 1 92 ? -1.176 6.483 29.724 1.00 17.10 91 PHE A N 1
ATOM 719 C CA . PHE A 1 92 ? -2.103 7.561 29.424 1.00 17.94 91 PHE A CA 1
ATOM 720 C C . PHE A 1 92 ? -2.151 8.594 30.532 1.00 18.21 91 PHE A C 1
ATOM 721 O O . PHE A 1 92 ? -1.819 8.311 31.699 1.00 18.53 91 PHE A O 1
ATOM 729 N N . LYS A 1 93 ? -2.589 9.787 30.156 1.00 18.67 92 LYS A N 1
ATOM 730 C CA . LYS A 1 93 ? -2.758 10.893 31.098 1.00 19.73 92 LYS A CA 1
ATOM 731 C C . LYS A 1 93 ? -4.065 11.583 30.776 1.00 19.30 92 LYS A C 1
ATOM 732 O O . LYS A 1 93 ? -4.324 11.907 29.621 1.00 19.00 92 LYS A O 1
ATOM 738 N N . ILE A 1 94 ? -4.891 11.802 31.789 1.00 19.43 93 ILE A N 1
ATOM 739 C CA . ILE A 1 94 ? -6.079 12.628 31.617 1.00 20.43 93 ILE A CA 1
ATOM 740 C C . ILE A 1 94 ? -5.706 14.075 31.950 1.00 21.16 93 ILE A C 1
ATOM 741 O O . ILE A 1 94 ? -5.302 14.397 33.080 1.00 22.20 93 ILE A O 1
ATOM 746 N N . VAL A 1 95 ? -5.767 14.930 30.936 1.00 21.01 94 VAL A N 1
ATOM 747 C CA . VAL A 1 95 ? -5.336 16.319 31.056 1.00 22.59 94 VAL A CA 1
ATOM 748 C C . VAL A 1 95 ? -6.498 17.160 31.588 1.00 23.60 94 VAL A C 1
ATOM 749 O O . VAL A 1 95 ? -7.531 17.283 30.929 1.00 24.03 94 VAL A O 1
ATOM 753 N N . SER A 1 96 ? -6.320 17.691 32.801 1.00 25.03 95 SER A N 1
ATOM 754 C CA . SER A 1 96 ? -7.398 18.323 33.588 1.00 26.83 95 SER A CA 1
ATOM 755 C C . SER A 1 96 ? -7.235 19.825 33.807 1.00 27.46 95 SER A C 1
ATOM 756 O O . SER A 1 96 ? -8.217 20.522 34.084 1.00 28.09 95 SER A O 1
ATOM 759 N N . ASP A 1 97 ? -6.010 20.325 33.693 1.00 28.18 96 ASP A N 1
ATOM 760 C CA . ASP A 1 97 ? -5.766 21.758 33.819 1.00 28.90 96 ASP A CA 1
ATOM 761 C C . ASP A 1 97 ? -5.832 22.422 32.450 1.00 29.29 96 ASP A C 1
ATOM 762 O O . ASP A 1 97 ? -4.808 22.577 31.786 1.00 30.17 96 ASP A O 1
ATOM 767 N N . LEU A 1 98 ? -7.034 22.809 32.029 1.00 29.24 97 LEU A N 1
ATOM 768 C CA . LEU A 1 98 ? -7.210 23.538 30.774 1.00 28.70 97 LEU A CA 1
ATOM 769 C C . LEU A 1 98 ? -7.569 25.005 30.999 1.00 28.71 97 LEU A C 1
ATOM 770 O O . LEU A 1 98 ? -8.551 25.318 31.666 1.00 28.14 97 LEU A O 1
ATOM 775 N N . GLN A 1 99 ? -6.734 25.885 30.455 1.00 27.97 98 GLN A N 1
ATOM 776 C CA . GLN A 1 99 ? -6.967 27.320 30.417 1.00 28.85 98 GLN A CA 1
ATOM 777 C C . GLN A 1 99 ? -7.807 27.681 29.216 1.00 28.83 98 GLN A C 1
ATOM 778 O O . GLN A 1 99 ? -8.574 28.643 29.262 1.00 29.76 98 GLN A O 1
ATOM 784 N N . PHE A 1 100 ? -7.618 26.909 28.142 1.00 28.39 99 PHE A N 1
ATOM 785 C CA . PHE A 1 100 ? -8.216 27.132 26.828 1.00 28.40 99 PHE A CA 1
ATOM 786 C C . PHE A 1 100 ? -9.077 25.929 26.469 1.00 27.23 99 PHE A C 1
ATOM 787 O O . PHE A 1 100 ? -8.685 24.775 26.695 1.00 26.81 99 PHE A O 1
ATOM 795 N N . HIS A 1 101 ? -10.267 26.201 25.945 1.00 26.17 100 HIS A N 1
ATOM 796 C CA . HIS A 1 101 ? -11.104 25.142 25.421 1.00 25.47 100 HIS A CA 1
ATOM 797 C C . HIS A 1 101 ? -10.387 24.696 24.163 1.00 24.07 100 HIS A C 1
ATOM 798 O O . HIS A 1 101 ? -10.057 25.522 23.315 1.00 25.92 100 HIS A O 1
ATOM 805 N N . THR A 1 102 ? -10.062 23.415 24.076 1.00 20.76 101 THR A N 1
ATOM 806 C CA . THR A 1 102 ? -9.481 22.880 22.860 1.00 18.48 101 THR A CA 1
ATOM 807 C C . THR A 1 102 ? -10.481 21.920 22.242 1.00 17.35 101 THR A C 1
ATOM 80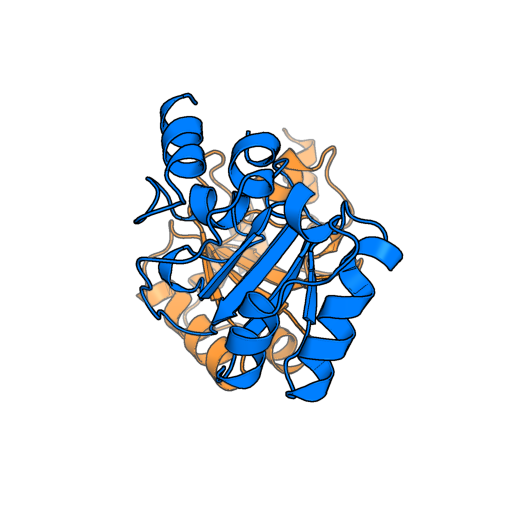8 O O . THR A 1 102 ? -11.152 21.195 22.959 1.00 17.33 101 THR A O 1
ATOM 812 N N . PRO A 1 103 ? -10.561 21.889 20.904 1.00 15.98 102 PRO A N 1
ATOM 813 C CA . PRO A 1 103 ? -11.475 20.944 20.259 1.00 15.77 102 PRO A CA 1
ATOM 814 C C . PRO A 1 103 ? -10.901 19.531 20.197 1.00 15.58 102 PRO A C 1
ATOM 815 O O . PRO A 1 103 ? -11.584 18.628 19.741 1.00 15.41 102 PRO A O 1
ATOM 819 N N . LEU A 1 104 ? -9.649 19.346 20.615 1.00 14.48 103 LEU A N 1
ATOM 820 C CA . LEU A 1 104 ? -9.008 18.019 20.537 1.00 14.39 103 LEU A CA 1
ATOM 821 C C . LEU A 1 104 ? -9.411 17.160 21.722 1.00 14.78 103 LEU A C 1
ATOM 822 O O . LEU A 1 104 ? -9.393 17.628 22.867 1.00 15.63 103 LEU A O 1
ATOM 827 N N . GLY A 1 105 ? -9.748 15.903 21.447 1.00 13.98 104 GLY A N 1
ATOM 828 C CA . GLY A 1 105 ? -10.166 14.932 22.462 1.00 13.74 104 GLY A CA 1
ATOM 829 C C . GLY A 1 105 ? -9.033 14.033 22.910 1.00 14.11 104 GLY A C 1
ATOM 830 O O . GLY A 1 105 ? -8.915 13.712 24.085 1.00 14.34 104 GLY A O 1
ATOM 831 N N . ILE A 1 106 ? -8.194 13.627 21.966 1.00 14.45 105 ILE A N 1
ATOM 832 C CA . ILE A 1 106 ? -7.085 12.726 22.244 1.00 14.64 105 ILE A CA 1
ATOM 833 C C . ILE A 1 106 ? -5.894 13.217 21.448 1.00 13.64 105 ILE A C 1
ATOM 834 O O . ILE A 1 106 ? -6.058 13.674 20.300 1.00 13.78 105 ILE A O 1
ATOM 839 N N . VAL A 1 107 ? -4.720 13.196 22.078 1.00 13.04 106 VAL A N 1
ATOM 840 C CA . VAL A 1 107 ? -3.460 13.481 21.382 1.00 13.35 106 VAL A CA 1
ATOM 841 C C . VAL A 1 107 ? -2.476 12.381 21.753 1.00 14.08 106 VAL A C 1
ATOM 842 O O . VAL A 1 107 ? -2.278 12.104 22.934 1.00 14.57 106 VAL A O 1
ATOM 846 N N . ILE A 1 108 ? -1.888 11.740 20.747 1.00 13.97 107 ILE A N 1
ATOM 847 C CA . ILE A 1 108 ? -0.791 10.810 20.967 1.00 14.80 107 ILE A CA 1
ATOM 848 C C . ILE A 1 108 ? 0.483 11.601 20.752 1.00 14.82 107 ILE A C 1
ATOM 849 O O . ILE A 1 108 ? 0.711 12.120 19.655 1.00 14.76 107 ILE A O 1
ATOM 854 N N . ALA A 1 109 ? 1.286 11.731 21.803 1.00 15.71 108 ALA A N 1
ATOM 855 C CA . ALA A 1 109 ? 2.490 12.570 21.760 1.00 17.13 108 ALA A CA 1
ATOM 856 C C . ALA A 1 109 ? 3.716 11.746 22.081 1.00 17.60 108 ALA A C 1
ATOM 857 O O . ALA A 1 109 ? 3.724 10.980 23.048 1.00 17.42 108 ALA A O 1
ATOM 859 N N . ALA A 1 110 ? 4.755 11.927 21.279 1.00 18.40 109 ALA A N 1
ATOM 860 C CA . ALA A 1 110 ? 6.052 11.302 21.531 1.00 19.46 109 ALA A CA 1
ATOM 861 C C . ALA A 1 110 ? 6.842 12.084 22.577 1.00 21.04 109 ALA A C 1
ATOM 862 O O . ALA A 1 110 ? 6.557 13.254 22.862 1.00 21.04 109 ALA A O 1
ATOM 864 N N . ASP A 1 111 ? 7.857 11.444 23.151 1.00 22.85 110 ASP A N 1
ATOM 865 C CA . ASP A 1 111 ? 8.651 12.125 24.180 1.00 24.29 110 ASP A CA 1
ATOM 866 C C . ASP A 1 111 ? 9.782 12.961 23.566 1.00 25.08 110 ASP A C 1
ATOM 867 O O . ASP A 1 111 ? 10.485 13.688 24.283 1.00 26.17 110 ASP A O 1
ATOM 872 N N . ILE A 1 112 ? 9.937 12.856 22.244 1.00 24.70 111 ILE A N 1
ATOM 873 C CA . ILE A 1 112 ? 10.889 13.661 21.472 1.00 24.62 111 ILE A CA 1
ATOM 874 C C . ILE A 1 112 ? 10.241 14.210 20.197 1.00 24.23 111 ILE A C 1
ATOM 875 O O . ILE A 1 112 ? 9.130 13.822 19.836 1.00 23.29 111 ILE A O 1
ATOM 880 N N . ALA A 1 113 ? 10.947 15.108 19.515 1.00 24.41 112 ALA A N 1
ATOM 881 C CA . ALA A 1 113 ? 10.470 15.688 18.267 1.00 24.50 112 ALA A CA 1
ATOM 882 C C . ALA A 1 113 ? 10.428 14.632 17.174 1.00 24.69 112 ALA A C 1
ATOM 883 O O . ALA A 1 113 ? 11.446 14.002 16.874 1.00 25.83 112 ALA A O 1
ATOM 885 N N . VAL A 1 114 ? 9.247 14.430 16.594 1.00 23.52 113 VAL A N 1
ATOM 886 C CA . VAL A 1 114 ? 9.051 13.504 15.475 1.00 23.17 113 VAL A CA 1
ATOM 887 C C . VAL A 1 114 ? 8.711 14.242 14.174 1.00 23.47 113 VAL A C 1
ATOM 888 O O . VAL A 1 114 ? 8.845 13.682 13.078 1.00 23.77 113 VAL A O 1
ATOM 892 N N . ASN A 1 115 ? 8.285 15.499 14.307 1.00 23.05 114 ASN A N 1
ATOM 893 C CA . ASN A 1 115 ? 7.992 16.372 13.158 1.00 23.06 114 ASN A CA 1
ATOM 894 C C . ASN A 1 115 ? 7.150 15.693 12.088 1.00 22.99 114 ASN A C 1
ATOM 895 O O . ASN A 1 115 ? 7.543 15.603 10.909 1.00 21.72 114 ASN A O 1
ATOM 900 N N . ARG A 1 116 ? 5.990 15.188 12.492 1.00 21.79 115 ARG A N 1
ATOM 901 C CA . ARG A 1 116 ? 5.122 14.534 11.525 1.00 22.09 115 ARG A CA 1
ATOM 902 C C . ARG A 1 116 ? 4.185 15.524 10.853 1.00 21.25 115 ARG A C 1
ATOM 903 O O . ARG A 1 116 ? 3.533 16.310 11.521 1.00 19.95 115 ARG A O 1
ATOM 911 N N . GLU A 1 117 ? 4.155 15.497 9.522 1.00 20.34 116 GLU A N 1
ATOM 912 C CA . GLU A 1 117 ? 3.338 16.442 8.775 1.00 20.53 116 GLU A CA 1
ATOM 913 C C . GLU A 1 117 ? 1.861 16.131 8.951 1.00 19.66 116 GLU A C 1
ATOM 914 O O . GLU A 1 117 ? 1.076 17.018 9.257 1.00 20.53 116 GLU A O 1
ATOM 920 N N . LEU A 1 118 ? 1.500 14.856 8.778 1.00 18.06 117 LEU A N 1
ATOM 921 C CA . LEU A 1 118 ? 0.102 14.424 8.790 1.00 17.51 117 LEU A CA 1
ATOM 922 C C . LEU A 1 118 ? -0.241 13.806 10.129 1.00 16.58 117 LEU A C 1
ATOM 923 O O . LEU A 1 118 ? 0.269 12.728 10.465 1.00 17.38 117 LEU A O 1
ATOM 928 N N . ILE A 1 119 ? -1.112 14.475 10.886 1.00 14.70 118 ILE A N 1
ATOM 929 C CA . ILE A 1 119 ? -1.440 14.044 12.247 1.00 14.15 118 ILE A CA 1
ATOM 930 C C . ILE A 1 119 ? -2.939 13.947 12.510 1.00 14.12 118 ILE A C 1
ATOM 931 O O . ILE A 1 119 ? -3.373 13.900 13.673 1.00 14.64 118 ILE A O 1
ATOM 936 N N . TYR A 1 120 ? -3.742 13.970 11.458 1.00 13.53 119 TYR A N 1
ATOM 937 C CA . TYR A 1 120 ? -5.193 13.890 11.640 1.00 13.64 119 T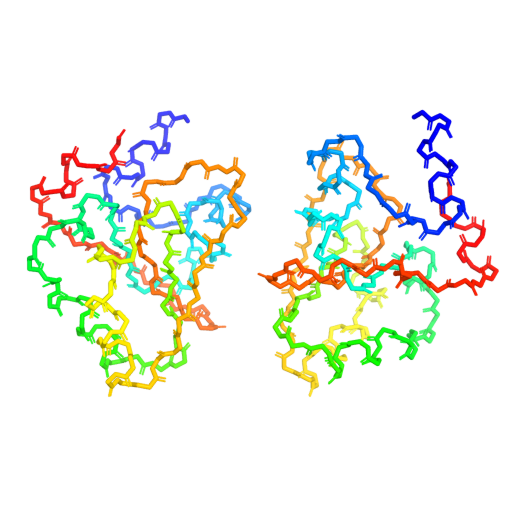YR A CA 1
ATOM 938 C C . TYR A 1 120 ? -5.811 12.847 10.729 1.00 14.09 119 TYR A C 1
ATOM 939 O O . TYR A 1 120 ? -5.183 12.424 9.736 1.00 14.56 119 TYR A O 1
ATOM 948 N N . ILE A 1 121 ? -7.049 12.461 11.065 1.00 14.00 120 ILE A N 1
ATOM 949 C CA . ILE A 1 121 ? -7.854 11.527 10.294 1.0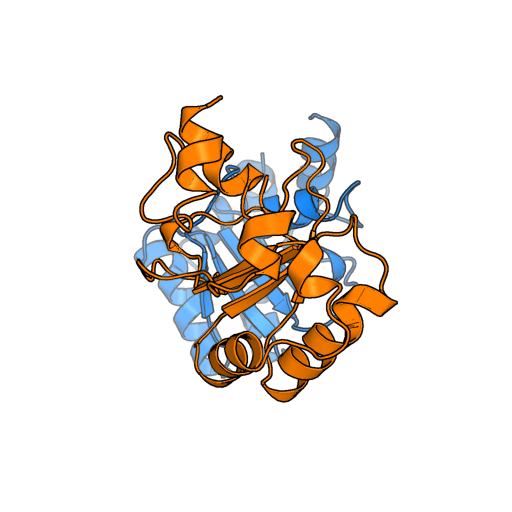0 15.06 120 ILE A CA 1
ATOM 950 C C . ILE A 1 121 ? -8.943 12.306 9.571 1.00 14.88 120 ILE A C 1
ATOM 951 O O . ILE A 1 121 ? -9.885 12.805 10.186 1.00 14.29 120 ILE A O 1
ATOM 956 N N . GLN A 1 122 ? -8.763 12.469 8.265 1.00 15.40 121 GLN A N 1
ATOM 957 C CA . GLN A 1 122 ? -9.709 13.220 7.482 1.00 16.50 121 GLN A CA 1
ATOM 958 C C . GLN A 1 122 ? -10.948 12.386 7.223 1.00 17.42 121 GLN A C 1
ATOM 959 O O . GLN A 1 122 ? -10.921 11.423 6.445 1.00 19.37 121 GLN A O 1
ATOM 965 N N . ASP A 1 123 ? -12.045 12.773 7.856 1.00 17.45 122 ASP A N 1
ATOM 966 C CA . ASP A 1 123 ? -13.346 12.166 7.579 1.00 18.15 122 ASP A CA 1
ATOM 967 C C . ASP A 1 123 ? -14.455 13.192 7.807 1.00 18.72 122 ASP A C 1
ATOM 968 O O . ASP A 1 123 ? -14.178 14.326 8.219 1.00 18.67 122 ASP A O 1
ATOM 973 N N . ASP A 1 124 ? -15.706 12.821 7.542 1.00 20.45 123 ASP A N 1
ATOM 974 C CA . ASP A 1 124 ? -16.810 13.768 7.727 1.00 21.25 123 ASP A CA 1
ATOM 975 C C . ASP A 1 124 ? -16.976 14.268 9.170 1.00 20.39 123 ASP A C 1
ATOM 976 O O . ASP A 1 124 ? -17.371 15.418 9.395 1.00 20.71 123 ASP A O 1
ATOM 981 N N . ILE A 1 125 ? -16.680 13.412 10.149 1.00 19.34 124 ILE A N 1
ATOM 982 C CA . ILE A 1 125 ? -16.735 13.829 11.543 1.00 18.49 124 ILE A CA 1
ATOM 983 C C . ILE A 1 125 ? -15.688 14.908 11.853 1.00 17.76 124 ILE A C 1
ATOM 984 O O . ILE A 1 125 ? -15.983 15.890 12.544 1.00 18.23 124 ILE A O 1
ATOM 989 N N . TYR A 1 126 ? -14.476 14.760 11.320 1.00 17.64 125 TYR A N 1
ATOM 990 C CA . TYR A 1 126 ? -13.464 15.802 11.500 1.00 17.92 125 TYR A CA 1
ATOM 991 C C . TYR A 1 126 ? -13.970 17.140 10.991 1.00 18.61 125 TYR A C 1
ATOM 992 O O . TYR A 1 126 ? -13.906 18.152 11.697 1.00 18.12 125 TYR A O 1
ATOM 1001 N N . ASN A 1 127 ? -14.476 17.126 9.761 1.00 19.89 126 ASN A N 1
ATOM 1002 C CA . ASN A 1 127 ? -14.892 18.354 9.094 1.00 21.63 126 ASN A CA 1
ATOM 1003 C C . ASN A 1 127 ? -16.027 19.032 9.844 1.00 22.65 126 ASN A C 1
ATOM 1004 O O . ASN A 1 127 ? -16.095 20.251 9.890 1.00 23.50 126 ASN A O 1
ATOM 1009 N N . ARG A 1 128 ? -16.898 18.239 10.457 1.00 23.18 127 ARG A N 1
ATOM 1010 C CA . ARG A 1 128 ? -18.074 18.797 11.120 1.00 24.51 127 ARG A CA 1
ATOM 1011 C C . ARG A 1 128 ? -17.786 19.207 12.561 1.00 24.43 127 ARG A C 1
ATOM 1012 O O . ARG A 1 128 ? -18.450 20.091 13.107 1.00 25.56 127 ARG A O 1
ATOM 1020 N N . SER A 1 129 ? -16.781 18.586 13.175 1.00 23.62 128 SER A N 1
ATOM 1021 C CA . SER A 1 129 ? -16.515 18.796 14.595 1.00 23.32 128 SER A CA 1
ATOM 1022 C C . SER A 1 129 ? -15.352 19.718 14.946 1.00 23.59 128 SER A C 1
ATOM 1023 O O . SER A 1 129 ? -15.309 20.259 16.045 1.00 23.70 128 SER A O 1
ATOM 1026 N N . VAL A 1 130 ? -14.390 19.899 14.043 1.00 23.72 129 VAL A N 1
ATOM 1027 C CA . VAL A 1 130 ? -13.141 20.542 14.457 1.00 23.92 129 VAL A CA 1
ATOM 1028 C C . VAL A 1 130 ? -13.290 22.014 14.888 1.00 24.36 129 VAL A C 1
ATOM 1029 O O . VAL A 1 130 ? -12.520 22.510 15.721 1.00 24.46 129 VAL A O 1
ATOM 1033 N N . LEU A 1 131 ? -14.284 22.707 14.339 1.00 25.11 130 LEU A N 1
ATOM 1034 C CA . LEU A 1 131 ? -14.486 24.118 14.690 1.00 25.79 130 LEU A CA 1
ATOM 1035 C C . LEU A 1 131 ? -15.663 24.343 15.647 1.00 26.83 130 LEU A C 1
ATOM 1036 O O . LEU A 1 131 ? -15.939 25.485 16.044 1.00 28.12 130 LEU A O 1
ATOM 1041 N N . GLU B 1 4 ? 0.115 44.580 44.269 1.00 24.54 3 GLU B N 1
ATOM 1042 C CA . GLU B 1 4 ? -0.377 45.144 45.552 1.00 24.02 3 GLU B CA 1
ATOM 1043 C C . GLU B 1 4 ? 0.400 44.668 46.787 1.00 22.42 3 GLU B C 1
ATOM 1044 O O . GLU B 1 4 ? 1.073 43.628 46.769 1.00 22.24 3 GLU B O 1
ATOM 1050 N N . ASP B 1 5 ? 0.296 45.444 47.863 1.00 20.67 4 ASP B N 1
ATOM 1051 C CA . ASP B 1 5 ? 0.981 45.146 49.119 1.00 19.24 4 ASP B CA 1
ATOM 1052 C C . ASP B 1 5 ? 0.599 43.776 49.684 1.00 19.17 4 ASP B C 1
ATOM 1053 O O . ASP B 1 5 ? 1.423 43.137 50.328 1.00 18.42 4 ASP B O 1
ATOM 1058 N N . LYS B 1 6 ? -0.630 43.315 49.448 1.00 18.59 5 LYS B N 1
ATOM 1059 C CA . LYS B 1 6 ? -0.990 41.947 49.880 1.00 19.60 5 LYS B CA 1
ATOM 1060 C C . LYS B 1 6 ? -0.159 40.880 49.148 1.00 19.23 5 LYS B C 1
ATOM 1061 O O . LYS B 1 6 ? 0.150 39.830 49.727 1.00 19.27 5 LYS B O 1
ATOM 1067 N N . MET B 1 7 ? 0.228 41.149 47.903 1.00 18.91 6 MET B N 1
ATOM 1068 C CA . MET B 1 7 ? 1.049 40.200 47.137 1.00 19.28 6 MET B CA 1
ATOM 1069 C C . MET B 1 7 ? 2.472 40.188 47.672 1.00 19.05 6 MET B C 1
ATOM 1070 O O . MET B 1 7 ? 3.074 39.128 47.813 1.00 19.21 6 MET B O 1
ATOM 1075 N N . ASP B 1 8 ? 3.007 41.361 47.988 1.00 18.03 7 ASP B N 1
ATOM 1076 C CA . ASP B 1 8 ? 4.334 41.456 48.579 1.00 17.40 7 ASP B CA 1
ATOM 1077 C C . ASP B 1 8 ? 4.377 40.682 49.900 1.00 16.84 7 ASP B C 1
ATOM 1078 O O . ASP B 1 8 ? 5.398 40.048 50.200 1.00 16.01 7 ASP B O 1
ATOM 1083 N N . LEU B 1 9 ? 3.303 40.750 50.694 1.00 16.24 8 LEU B N 1
ATOM 1084 C CA . LEU B 1 9 ? 3.258 40.011 51.956 1.00 15.86 8 LEU B CA 1
ATOM 1085 C C . LEU B 1 9 ? 3.255 38.514 51.693 1.00 15.60 8 LEU B C 1
ATOM 1086 O O . LEU B 1 9 ? 3.960 37.763 52.361 1.00 15.81 8 LEU B O 1
ATOM 1091 N N . TYR B 1 10 ? 2.437 38.091 50.736 1.00 14.88 9 TYR B N 1
ATOM 1092 C CA . TYR B 1 10 ? 2.401 36.688 50.307 1.00 14.62 9 TYR B CA 1
ATOM 1093 C C . TYR B 1 10 ? 3.799 36.187 49.979 1.00 13.95 9 TYR B C 1
ATOM 1094 O O . TYR B 1 10 ? 4.217 35.117 50.435 1.00 14.18 9 TYR B O 1
ATOM 1103 N N . LEU B 1 11 ? 4.523 36.967 49.184 1.00 13.64 10 LEU B N 1
ATOM 1104 C CA . LEU B 1 11 ? 5.893 36.609 48.801 1.00 14.36 10 LEU B CA 1
ATOM 1105 C C . LEU B 1 11 ? 6.853 36.608 49.994 1.00 15.29 10 LEU B C 1
ATOM 1106 O O . LEU B 1 11 ? 7.589 35.635 50.225 1.00 14.41 10 LEU B O 1
ATOM 1111 N N . GLN B 1 12 ? 6.833 37.689 50.769 1.00 15.50 11 GLN B N 1
ATOM 1112 C CA A GLN B 1 12 ? 7.693 37.820 51.944 0.50 16.52 11 GLN B CA 1
ATOM 1113 C CA B GLN B 1 12 ? 7.686 37.811 51.958 0.50 16.62 11 GLN B CA 1
ATOM 1114 C C . GLN B 1 12 ? 7.564 36.622 52.884 1.00 16.89 11 GLN B C 1
ATOM 1115 O O . GLN B 1 12 ? 8.570 36.124 53.406 1.00 17.41 11 GLN B O 1
ATOM 1126 N N . GLN B 1 13 ? 6.326 36.176 53.085 1.00 15.92 12 GLN B N 1
ATOM 1127 C CA . GLN B 1 13 ? 6.029 35.103 54.023 1.00 16.54 12 GLN B CA 1
ATOM 1128 C C . GLN B 1 13 ? 6.115 33.705 53.461 1.00 16.96 12 GLN B C 1
ATOM 1129 O O . GLN B 1 13 ? 5.791 32.755 54.152 1.00 18.00 12 GLN B O 1
ATOM 1135 N N . GLY B 1 14 ? 6.589 33.569 52.231 1.00 16.34 13 GLY B N 1
ATOM 1136 C CA . GLY B 1 14 ? 6.899 32.240 51.699 1.00 16.33 13 GLY B CA 1
ATOM 1137 C C . GLY B 1 14 ? 5.847 31.572 50.840 1.00 16.61 13 GLY B C 1
ATOM 1138 O O . GLY B 1 14 ? 5.942 30.376 50.563 1.00 16.79 13 GLY B O 1
ATOM 1139 N N . MET B 1 15 ? 4.823 32.322 50.436 1.00 15.70 14 MET B N 1
ATOM 1140 C CA . MET B 1 15 ? 3.859 31.831 49.435 1.00 14.77 14 MET B CA 1
ATOM 1141 C C . MET B 1 15 ? 2.993 30.684 49.993 1.00 16.03 14 MET B C 1
ATOM 1142 O O . MET B 1 15 ? 2.708 29.701 49.302 1.00 16.27 14 MET B O 1
ATOM 1147 N N . TYR B 1 16 ? 2.577 30.821 51.253 1.00 16.83 15 TYR B N 1
ATOM 1148 C CA . TYR B 1 16 ? 1.634 29.894 51.857 1.00 19.26 15 TYR B CA 1
ATOM 1149 C C . TYR B 1 16 ? 0.228 30.208 51.363 1.00 19.70 15 TYR B C 1
ATOM 1150 O O . TYR B 1 16 ? -0.224 31.358 51.397 1.00 21.66 15 TYR B O 1
ATOM 1159 N N . GLY B 1 17 ? -0.469 29.173 50.937 1.00 20.75 16 GLY B N 1
ATOM 1160 C CA . GLY B 1 17 ? -1.855 29.305 50.520 1.00 20.23 16 GLY B CA 1
ATOM 1161 C C . GLY B 1 17 ? -2.023 29.883 49.129 1.00 20.34 16 GLY B C 1
ATOM 1162 O O . GLY B 1 17 ? -1.056 30.054 48.380 1.00 18.88 16 GLY B O 1
ATOM 1163 N N . PRO B 1 18 ? -3.275 30.208 48.774 1.00 20.74 17 PRO B N 1
ATOM 1164 C CA . PRO B 1 18 ? -3.653 30.557 47.403 1.00 21.64 17 PRO B CA 1
ATOM 1165 C C . PRO B 1 18 ? -3.492 32.039 47.102 1.00 22.01 17 PRO B C 1
ATOM 1166 O O . PRO B 1 18 ? -3.375 32.846 48.025 1.00 22.61 17 PRO B O 1
ATOM 1170 N N . LEU B 1 19 ? -3.505 32.388 45.815 1.00 21.68 18 LEU B N 1
ATOM 1171 C CA . LEU B 1 19 ? -3.762 33.771 45.406 1.00 21.95 18 LEU B CA 1
ATOM 1172 C C . LEU B 1 19 ? -5.246 33.894 45.039 1.00 22.45 18 LEU B C 1
ATOM 1173 O O . LEU B 1 19 ? -5.983 32.899 45.098 1.00 22.72 18 LEU B O 1
ATOM 1178 N N . GLU B 1 20 ? -5.674 35.096 44.655 1.00 22.38 19 GLU B N 1
ATOM 1179 C CA . GLU B 1 20 ? -7.104 35.391 44.499 1.00 23.42 19 GLU B CA 1
ATOM 1180 C C . GLU B 1 20 ? -7.743 34.598 43.372 1.00 22.35 19 GLU B C 1
ATOM 1181 O O . GLU B 1 20 ? -8.872 34.134 43.515 1.00 23.11 19 GLU B O 1
ATOM 1187 N N . THR B 1 21 ? -7.037 34.462 42.250 1.00 21.77 20 THR B N 1
ATOM 1188 C CA . THR B 1 21 ? -7.589 33.782 41.075 1.00 20.99 20 THR B CA 1
ATOM 1189 C C . THR B 1 21 ? -6.546 32.918 40.363 1.00 20.22 20 THR B C 1
ATOM 1190 O O . THR B 1 21 ? -5.353 33.056 40.616 1.00 19.32 20 THR B O 1
ATOM 1194 N N . LYS B 1 22 ? -6.989 32.039 39.461 1.00 19.71 21 LYS B N 1
ATOM 1195 C CA . LYS B 1 22 ? -6.051 31.255 38.651 1.00 19.90 21 LYS B CA 1
ATOM 1196 C C . LYS B 1 22 ? -5.040 32.088 37.835 1.00 20.08 21 LYS B C 1
ATOM 1197 O O . LYS B 1 22 ? -3.845 31.798 37.906 1.00 19.70 21 LYS B O 1
ATOM 1203 N N . PRO B 1 23 ? -5.492 33.113 37.067 1.00 20.07 22 PRO B N 1
ATOM 1204 C CA . PRO B 1 23 ? -4.485 33.888 36.311 1.00 20.09 22 PRO B CA 1
ATOM 1205 C C . PRO B 1 23 ? -3.413 34.496 37.215 1.00 19.80 22 PRO B C 1
ATOM 1206 O O . PRO B 1 23 ? -2.239 34.537 36.829 1.00 19.34 22 PRO B O 1
ATOM 1210 N N . ASP B 1 24 ? -3.792 34.941 38.409 1.00 18.76 23 ASP B N 1
ATOM 1211 C CA . ASP B 1 24 ? -2.802 35.529 39.327 1.00 18.60 23 ASP B CA 1
ATOM 1212 C C . ASP B 1 24 ? -1.739 34.483 39.657 1.00 17.86 23 ASP B C 1
ATOM 1213 O O . ASP B 1 24 ? -0.542 34.774 39.671 1.00 17.74 23 ASP B O 1
ATOM 1218 N N . GLU B 1 25 ? -2.184 33.261 39.933 1.00 17.31 24 GLU B N 1
ATOM 1219 C CA . GLU B 1 25 ? -1.260 32.176 40.236 1.00 16.69 24 GLU B CA 1
ATOM 1220 C C . GLU B 1 25 ? -0.377 31.827 39.050 1.00 17.00 24 GLU B C 1
ATOM 1221 O O . GLU B 1 25 ? 0.844 31.732 39.201 1.00 16.83 24 GLU B O 1
ATOM 1227 N N . ARG B 1 26 ? -0.967 31.686 37.867 1.00 16.56 25 ARG B N 1
ATOM 1228 C CA . ARG B 1 26 ? -0.169 31.390 36.683 1.00 17.21 25 ARG B CA 1
ATOM 1229 C C . ARG B 1 26 ? 0.853 32.477 36.411 1.00 16.81 25 ARG B C 1
ATOM 1230 O O . ARG B 1 26 ? 1.972 32.190 35.983 1.00 17.07 25 ARG B O 1
ATOM 1238 N N . HIS B 1 27 ? 0.482 33.735 36.643 1.00 16.76 26 HIS B N 1
ATOM 1239 C CA . HIS B 1 27 ? 1.432 34.817 36.394 1.00 17.42 26 HIS B CA 1
ATOM 1240 C C . HIS B 1 27 ? 2.622 34.777 37.342 1.00 16.07 26 HIS B C 1
ATOM 1241 O O . HIS B 1 27 ? 3.736 35.136 36.951 1.00 17.66 26 HIS B O 1
ATOM 1248 N N . LEU B 1 28 ? 2.402 34.307 38.568 1.00 14.85 27 LEU B N 1
ATOM 1249 C CA . LEU B 1 28 ? 3.504 34.232 39.535 1.00 14.25 27 LEU B CA 1
ATOM 1250 C C . LEU B 1 28 ? 4.330 32.958 39.305 1.00 13.61 27 LEU B C 1
ATOM 1251 O O . LEU B 1 28 ? 5.555 33.011 39.259 1.00 12.83 27 LEU B O 1
ATOM 1256 N N . PHE B 1 29 ? 3.646 31.829 39.138 1.00 13.93 28 PHE B N 1
ATOM 1257 C CA . PHE B 1 29 ? 4.279 30.510 39.140 1.00 14.25 28 PHE B CA 1
ATOM 1258 C C . PHE B 1 29 ? 4.600 29.944 37.761 1.00 14.30 28 PHE B C 1
ATOM 1259 O O . PHE B 1 29 ? 4.519 28.726 37.548 1.00 14.65 28 PHE B O 1
ATOM 1267 N N . LEU B 1 30 ? 4.984 30.829 36.841 1.00 13.90 29 LEU B N 1
ATOM 1268 C CA . LEU B 1 30 ? 5.450 30.408 35.513 1.00 14.30 29 LEU B CA 1
ATOM 1269 C C . LEU B 1 30 ? 4.433 29.537 34.776 1.00 15.18 29 LEU B C 1
ATOM 1270 O O . LEU B 1 30 ? 4.793 28.597 34.059 1.00 15.81 29 LEU B O 1
ATOM 1275 N N . GLY B 1 31 ? 3.153 29.866 34.962 1.00 15.40 30 GLY B N 1
ATOM 1276 C CA . GLY B 1 31 ? 2.040 29.181 34.301 1.00 16.95 30 GLY B CA 1
ATOM 1277 C C . GLY B 1 31 ? 1.334 28.109 35.106 1.00 18.11 30 GLY B C 1
ATOM 1278 O O . GLY B 1 31 ? 0.286 27.612 34.677 1.00 19.31 30 GLY B O 1
ATOM 1279 N N . SER B 1 32 ? 1.896 27.736 36.257 1.00 17.32 31 SER B N 1
ATOM 1280 C CA . SER B 1 32 ? 1.314 26.703 37.108 1.00 17.36 31 SER B CA 1
ATOM 1281 C C . SER B 1 32 ? 0.308 27.289 38.091 1.00 16.93 31 SER B C 1
ATOM 1282 O O . SER B 1 32 ? 0.406 28.458 38.494 1.00 17.76 31 SER B O 1
ATOM 1285 N N . LEU B 1 33 ? -0.677 26.475 38.455 1.00 16.80 32 LEU B N 1
ATOM 1286 C CA . LEU B 1 33 ? -1.548 26.784 39.593 1.00 16.57 32 LEU B CA 1
ATOM 1287 C C . LEU B 1 33 ? -0.817 26.531 40.899 1.00 15.91 32 LEU B C 1
ATOM 1288 O O . LEU B 1 33 ? 0.000 25.618 40.997 1.00 16.01 32 LEU B O 1
ATOM 1293 N N . ARG B 1 34 ? -1.110 27.337 41.913 1.00 15.23 33 ARG B N 1
ATOM 1294 C CA . ARG B 1 34 ? -0.491 27.132 43.224 1.00 15.45 33 ARG B CA 1
ATOM 1295 C C . ARG B 1 34 ? -0.691 25.715 43.781 1.00 15.96 33 ARG B C 1
ATOM 1296 O O . ARG B 1 34 ? 0.214 25.162 44.402 1.00 15.89 33 ARG B O 1
ATOM 1304 N N . GLU B 1 35 ? -1.871 25.127 43.588 1.00 16.44 34 GLU B N 1
ATOM 1305 C CA . GLU B 1 35 ? -2.121 23.783 44.148 1.00 17.98 34 GLU B CA 1
ATOM 1306 C C . GLU B 1 35 ? -1.180 22.708 43.581 1.00 16.98 34 GLU B C 1
ATOM 1307 O O . GLU B 1 35 ? -1.070 21.623 44.153 1.00 17.63 34 GLU B O 1
ATOM 1313 N N . ARG B 1 36 ? -0.516 23.006 42.473 1.00 16.61 35 ARG B N 1
ATOM 1314 C CA . ARG B 1 36 ? 0.360 22.029 41.824 1.00 15.96 35 ARG B CA 1
ATOM 1315 C C . ARG B 1 36 ? 1.832 22.267 42.106 1.00 16.19 35 ARG B C 1
ATOM 1316 O O . ARG B 1 36 ? 2.675 21.456 41.755 1.00 16.12 35 ARG B O 1
ATOM 1324 N N . VAL B 1 37 ? 2.137 23.380 42.760 1.00 15.43 36 VAL B N 1
ATOM 1325 C CA . VAL B 1 37 ? 3.523 23.739 42.997 1.00 15.28 36 VAL B CA 1
ATOM 1326 C C . VAL B 1 37 ? 4.114 22.905 44.116 1.00 15.03 36 VAL B C 1
ATOM 1327 O O . VAL B 1 37 ? 3.521 22.799 45.207 1.00 15.69 36 VAL B O 1
ATOM 1331 N N . VAL B 1 38 ? 5.285 22.326 43.833 1.00 15.53 37 VAL B N 1
ATOM 1332 C CA . VAL B 1 38 ? 6.049 21.509 44.766 1.00 16.64 37 VAL B CA 1
ATOM 1333 C C . VAL B 1 38 ? 7.158 22.347 45.404 1.00 15.69 37 VAL B C 1
ATOM 1334 O O . VAL B 1 38 ? 7.434 22.218 46.596 1.00 15.72 37 VAL B O 1
ATOM 1338 N N . LEU B 1 39 ? 7.795 23.202 44.604 1.00 14.64 38 LEU B N 1
ATOM 1339 C CA . LEU B 1 39 ? 8.891 24.039 45.110 1.00 14.55 38 LEU B CA 1
ATOM 1340 C C . LEU B 1 39 ? 9.066 25.203 44.164 1.00 14.27 38 LEU B C 1
ATOM 1341 O O . LEU B 1 39 ? 8.876 25.050 42.959 1.00 14.38 38 LEU B O 1
ATOM 1346 N N . ALA B 1 40 ? 9.432 26.373 44.696 1.00 13.70 39 ALA B N 1
ATOM 1347 C CA . ALA B 1 40 ? 9.713 27.537 43.864 1.00 14.81 39 ALA B CA 1
ATOM 1348 C C . ALA B 1 40 ? 10.965 28.227 44.386 1.00 15.38 39 ALA B C 1
ATOM 1349 O O . ALA B 1 40 ? 11.152 28.313 45.610 1.00 17.11 39 ALA B O 1
ATOM 1351 N N . LEU B 1 41 ? 11.820 28.696 43.475 1.00 14.45 40 LEU B N 1
ATOM 1352 C CA . LEU B 1 41 ? 13.029 29.456 43.848 1.00 14.54 40 LEU B CA 1
ATOM 1353 C C . LEU B 1 41 ? 12.944 30.836 43.210 1.00 13.95 40 LEU B C 1
ATOM 1354 O O . LEU B 1 41 ? 12.464 30.949 42.074 1.00 13.57 40 LEU B O 1
ATOM 1359 N N . THR B 1 42 ? 13.420 31.877 43.900 1.00 13.11 41 THR B N 1
ATOM 1360 C CA . THR B 1 42 ? 13.468 33.205 43.286 1.00 13.23 41 THR B CA 1
ATOM 1361 C C . THR B 1 42 ? 14.594 33.246 42.250 1.00 12.97 41 THR B C 1
ATOM 1362 O O . THR B 1 42 ? 15.496 32.396 42.290 1.00 12.64 41 THR B O 1
ATOM 1366 N N . LYS B 1 43 ? 14.556 34.229 41.343 1.00 12.97 42 LYS B N 1
ATOM 1367 C CA . LYS B 1 43 ? 15.700 34.410 40.428 1.00 13.81 42 LYS B CA 1
ATOM 1368 C C . LYS B 1 43 ? 17.005 34.567 41.195 1.00 13.79 42 LYS B C 1
ATOM 1369 O O . LYS B 1 43 ? 18.017 33.993 40.807 1.00 14.40 42 LYS B O 1
ATOM 1375 N N . GLY B 1 44 ? 16.983 35.302 42.307 1.00 13.88 43 GLY B N 1
ATOM 1376 C CA . GLY B 1 44 ? 18.207 35.522 43.098 1.00 13.78 43 GLY B CA 1
ATOM 1377 C C . GLY B 1 44 ? 18.745 34.205 43.645 1.00 14.08 43 GLY B C 1
ATOM 1378 O O . GLY B 1 44 ? 19.954 33.989 43.656 1.00 14.96 43 GLY B O 1
ATOM 1379 N N . GLN B 1 45 ? 17.859 33.322 44.103 1.00 13.90 44 GLN B N 1
ATOM 1380 C CA . GLN B 1 45 ? 18.280 31.974 44.486 1.00 13.46 44 GLN B CA 1
ATOM 1381 C C . GLN B 1 45 ? 18.839 31.161 43.312 1.00 14.59 44 GLN B C 1
ATOM 1382 O O . GLN B 1 45 ? 19.857 30.459 43.452 1.00 14.71 44 GLN B O 1
ATOM 1388 N N . VAL B 1 46 ? 18.197 31.233 42.147 1.00 14.54 45 VAL B N 1
ATOM 1389 C CA . VAL B 1 46 ? 18.701 30.449 41.018 1.00 14.47 45 VAL B CA 1
ATOM 1390 C C . VAL B 1 46 ? 20.121 30.922 40.661 1.00 15.46 45 VAL B C 1
ATOM 1391 O O . VAL B 1 46 ? 20.979 30.111 40.301 1.00 15.98 45 VAL B O 1
ATOM 1395 N N . LEU B 1 47 ? 20.363 32.229 40.797 1.00 15.73 46 LEU B N 1
ATOM 1396 C CA . LEU B 1 47 ? 21.689 32.807 40.503 1.00 16.83 46 LEU B CA 1
ATOM 1397 C C . LEU B 1 47 ? 22.800 32.421 41.481 1.00 17.16 46 LEU B C 1
ATOM 1398 O O . LEU B 1 47 ? 23.982 32.649 41.187 1.00 17.49 46 LEU B O 1
ATOM 1403 N N . ARG B 1 48 ? 22.456 31.848 42.637 1.00 17.42 47 ARG B N 1
ATOM 1404 C CA . ARG B 1 48 ? 23.483 31.348 43.570 1.00 19.04 47 ARG B CA 1
ATOM 1405 C C . ARG B 1 48 ? 24.364 30.344 42.816 1.00 19.41 47 ARG B C 1
ATOM 1406 O O . ARG B 1 48 ? 23.856 29.545 42.014 1.00 19.93 47 ARG B O 1
ATOM 1414 N N . SER B 1 49 ? 25.678 30.383 43.043 1.00 20.13 48 SER B N 1
ATOM 1415 C CA . SER B 1 49 ? 26.585 29.534 42.261 1.00 21.31 48 SER B CA 1
ATOM 1416 C C . SER B 1 49 ? 26.317 28.046 42.435 1.00 21.77 48 SER B C 1
ATOM 1417 O O . SER B 1 49 ? 26.210 27.307 41.456 1.00 22.89 48 SER B O 1
ATOM 1420 N N . LYS B 1 50 ? 26.172 27.610 43.676 1.00 21.77 49 LYS B N 1
ATOM 1421 C CA . LYS B 1 50 ? 25.880 26.211 43.947 1.00 22.44 49 LYS B CA 1
ATOM 1422 C C . LYS B 1 50 ? 24.361 25.994 43.858 1.00 20.73 49 LYS B C 1
ATOM 1423 O O . LYS B 1 50 ? 23.597 26.750 44.467 1.00 20.96 49 LYS B O 1
ATOM 1429 N N . PRO B 1 51 ? 23.915 24.975 43.099 1.00 20.16 50 PRO B N 1
ATOM 1430 C CA . PRO B 1 51 ? 22.473 24.728 43.022 1.00 19.67 50 PRO B CA 1
ATOM 1431 C C . PRO B 1 51 ? 21.919 24.281 44.373 1.00 19.36 50 PRO B C 1
ATOM 1432 O O . PRO B 1 51 ? 22.645 23.709 45.205 1.00 20.70 50 PRO B O 1
ATOM 1436 N N . TYR B 1 52 ? 20.640 24.545 44.600 1.00 18.06 51 TYR B N 1
ATOM 1437 C CA . TYR B 1 52 ? 20.030 24.166 45.868 1.00 17.52 51 TYR B CA 1
ATOM 1438 C C . TYR B 1 52 ? 19.763 22.657 45.953 1.00 18.02 51 TYR B C 1
ATOM 1439 O O . TYR B 1 52 ? 19.020 22.096 45.151 1.00 17.87 51 TYR B O 1
ATOM 1448 N N . LYS B 1 53 ? 20.325 22.022 46.977 1.00 19.18 52 LYS B N 1
ATOM 1449 C CA . LYS B 1 53 ? 20.089 20.601 47.245 1.00 20.12 52 LYS B CA 1
ATOM 1450 C C . LYS B 1 53 ? 18.601 20.317 47.515 1.00 18.97 52 LYS B C 1
ATOM 1451 O O . LYS B 1 53 ? 18.123 19.224 47.251 1.00 18.94 52 LYS B O 1
ATOM 1457 N N . GLU B 1 54 ? 17.872 21.310 48.024 1.00 17.94 53 GLU B N 1
ATOM 1458 C CA . GLU B 1 54 ? 16.439 21.149 48.267 1.00 17.68 53 GLU B CA 1
ATOM 1459 C C . GLU B 1 54 ? 15.655 20.974 46.965 1.00 17.18 53 GLU B C 1
ATOM 1460 O O . GLU B 1 54 ? 14.643 20.260 46.927 1.00 17.17 53 GLU B O 1
ATOM 1466 N N . ALA B 1 55 ? 16.105 21.638 45.897 1.00 16.31 54 ALA B N 1
ATOM 1467 C CA . ALA B 1 55 ? 15.493 21.427 44.594 1.00 16.36 54 ALA B CA 1
ATOM 1468 C C . ALA B 1 55 ? 15.835 20.055 44.055 1.00 16.38 54 ALA B C 1
ATOM 1469 O O . ALA B 1 55 ? 14.973 19.385 43.501 1.00 16.88 54 ALA B O 1
ATOM 1471 N N . GLU B 1 56 ? 17.084 19.628 44.214 1.00 17.53 55 GLU B N 1
ATOM 1472 C CA . GLU B 1 56 ? 17.436 18.270 43.801 1.00 19.16 55 GLU B CA 1
ATOM 1473 C C . GLU B 1 56 ? 16.575 17.245 44.532 1.00 18.13 55 GLU B C 1
ATOM 1474 O O . GLU B 1 56 ? 16.116 16.288 43.934 1.00 18.34 55 GLU B O 1
ATOM 1480 N N . HIS B 1 57 ? 16.345 17.455 45.822 1.00 17.67 56 HIS B N 1
ATOM 1481 C CA . HIS B 1 57 ? 15.510 16.544 46.586 1.00 17.09 56 HIS B CA 1
ATOM 1482 C C . HIS B 1 57 ? 14.124 16.377 45.968 1.00 16.84 56 HIS B C 1
ATOM 1483 O O . HIS B 1 57 ? 13.619 15.256 45.850 1.00 17.80 56 HIS B O 1
ATOM 1490 N N . GLU B 1 58 ? 13.496 17.487 45.581 1.00 17.12 57 GLU B N 1
ATOM 1491 C CA . GLU B 1 58 ? 12.149 17.421 45.016 1.00 18.61 57 GLU B CA 1
ATOM 1492 C C . GLU B 1 58 ? 12.125 16.784 43.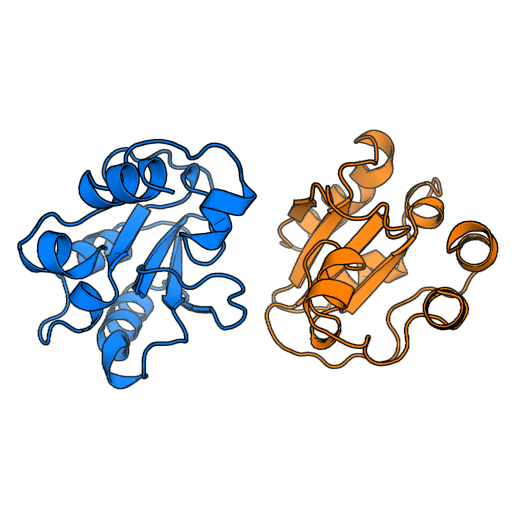620 1.00 18.51 57 GLU B C 1
ATOM 1493 O O . GLU B 1 58 ? 11.193 16.077 43.282 1.00 19.05 57 GLU B O 1
ATOM 1499 N N . LEU B 1 59 ? 13.158 17.028 42.818 1.00 18.50 58 LEU B N 1
ATOM 1500 C CA . LEU B 1 59 ? 13.270 16.368 41.506 1.00 18.89 58 LEU B CA 1
ATOM 1501 C C . LEU B 1 59 ? 13.471 14.853 41.617 1.00 19.59 58 LEU B C 1
ATOM 1502 O O . LEU B 1 59 ? 12.934 14.079 40.819 1.00 20.84 58 LEU B O 1
ATOM 1507 N N . LYS B 1 60 ? 14.253 14.458 42.611 1.00 20.26 59 LYS B N 1
ATOM 1508 C CA . LYS B 1 60 ? 14.516 13.052 42.899 1.00 21.97 59 LYS B CA 1
ATOM 1509 C C . LYS B 1 60 ? 13.288 12.335 43.482 1.00 22.07 59 LYS B C 1
ATOM 1510 O O . LYS B 1 60 ? 13.101 11.137 43.237 1.00 22.85 59 LYS B O 1
ATOM 1516 N N . ASN B 1 61 ? 12.453 13.049 44.235 1.00 22.40 60 ASN B N 1
ATOM 1517 C CA . ASN B 1 61 ? 11.393 12.406 45.032 1.00 23.13 60 ASN B CA 1
ATOM 1518 C C . ASN B 1 61 ? 9.938 12.615 44.645 1.00 24.49 60 ASN B C 1
ATOM 1519 O O . ASN B 1 61 ? 9.050 11.935 45.161 1.00 25.86 60 ASN B O 1
ATOM 1524 N N . SER B 1 62 ? 9.681 13.576 43.773 1.00 26.43 61 SER B N 1
ATOM 1525 C CA . SER B 1 62 ? 8.317 13.796 43.328 1.00 27.57 61 SER B CA 1
ATOM 1526 C C . SER B 1 62 ? 7.996 12.887 42.142 1.00 28.16 61 SER B C 1
ATOM 1527 O O . SER B 1 62 ? 8.891 12.388 41.453 1.00 29.49 61 SER B O 1
ATOM 1530 N N . HIS B 1 63 ? 6.714 12.617 41.938 1.00 27.89 62 HIS B N 1
ATOM 1531 C CA . HIS B 1 63 ? 6.302 11.822 40.801 1.00 27.45 62 HIS B CA 1
ATOM 1532 C C . HIS B 1 63 ? 5.612 12.722 39.798 1.00 26.30 62 HIS B C 1
ATOM 1533 O O . HIS B 1 63 ? 4.802 13.568 40.173 1.00 26.29 62 HIS B O 1
ATOM 1540 N N . ASN B 1 64 ? 5.938 12.552 38.528 1.00 26.20 63 ASN B N 1
ATOM 1541 C CA . ASN B 1 64 ? 5.267 13.275 37.472 1.00 25.67 63 ASN B CA 1
ATOM 1542 C C . ASN B 1 64 ? 5.313 14.787 37.699 1.00 24.20 63 ASN B C 1
ATOM 1543 O O . ASN B 1 64 ? 4.283 15.477 37.664 1.00 24.08 63 ASN B O 1
ATOM 1548 N N . VAL B 1 65 ? 6.513 15.291 37.945 1.00 22.29 64 VAL B N 1
ATOM 1549 C CA . VAL B 1 65 ? 6.707 16.736 37.989 1.00 20.79 64 VAL B CA 1
ATOM 1550 C C . VAL B 1 65 ? 7.393 17.231 36.732 1.00 19.93 64 VAL B C 1
ATOM 1551 O O . VAL B 1 65 ? 7.927 16.436 35.953 1.00 19.62 64 VAL B O 1
ATOM 1555 N N . THR B 1 66 ? 7.337 18.544 36.542 1.00 19.37 65 THR B N 1
ATOM 1556 C CA . THR B 1 66 ? 8.048 19.223 35.468 1.00 18.70 65 THR B CA 1
ATOM 1557 C C . THR B 1 66 ? 8.835 20.373 36.074 1.00 17.09 65 THR B C 1
ATOM 1558 O O . THR B 1 66 ? 8.374 21.029 37.013 1.00 16.55 65 THR B O 1
ATOM 1562 N N . LEU B 1 67 ? 10.022 20.603 35.540 1.00 16.17 66 LEU B N 1
ATOM 1563 C CA . LEU B 1 67 ? 10.818 21.747 35.948 1.00 15.42 66 LEU B CA 1
ATOM 1564 C C . LEU B 1 67 ? 10.508 22.924 35.025 1.00 15.13 66 LEU B C 1
ATOM 1565 O O . LEU B 1 67 ? 10.806 22.874 33.818 1.00 14.85 66 LEU B O 1
ATOM 1570 N N . LEU B 1 68 ? 9.928 23.990 35.581 1.00 14.42 67 LEU B N 1
ATOM 1571 C CA . LEU B 1 68 ? 9.624 25.189 34.810 1.00 13.90 67 LEU B CA 1
ATOM 1572 C C . LEU B 1 68 ? 10.706 26.230 35.081 1.00 13.57 67 LEU B C 1
ATOM 1573 O O . LEU B 1 68 ? 11.026 26.486 36.247 1.00 14.15 67 LEU B O 1
ATOM 1578 N N . ILE B 1 69 ? 11.253 26.836 34.021 1.00 13.41 68 ILE B N 1
ATOM 1579 C CA . ILE B 1 69 ? 12.383 27.751 34.158 1.00 13.65 68 ILE B CA 1
ATOM 1580 C C . ILE B 1 69 ? 12.015 29.098 33.555 1.00 13.29 68 ILE B C 1
ATOM 1581 O O . ILE B 1 69 ? 11.518 29.156 32.435 1.00 15.02 68 ILE B O 1
ATOM 1586 N N . ASN B 1 70 ? 12.280 30.177 34.279 1.00 12.99 69 ASN B N 1
ATOM 1587 C CA . ASN B 1 70 ? 11.975 31.501 33.784 1.00 13.35 69 ASN B CA 1
ATOM 1588 C C . ASN B 1 70 ? 12.949 31.892 32.670 1.00 14.31 69 ASN B C 1
ATOM 1589 O O . ASN B 1 70 ? 14.146 32.050 32.922 1.00 14.86 69 ASN B O 1
ATOM 1594 N N . GLY B 1 71 ? 12.432 32.122 31.462 1.00 14.83 70 GLY B N 1
ATOM 1595 C CA . GLY B 1 71 ? 13.252 32.493 30.309 1.00 15.72 70 GLY B CA 1
ATOM 1596 C C . GLY B 1 71 ? 13.915 33.866 30.376 1.00 16.33 70 GLY B C 1
ATOM 1597 O O . GLY B 1 71 ? 14.713 34.215 29.482 1.00 15.74 70 GLY B O 1
ATOM 1598 N N . GLU B 1 72 ? 13.622 34.652 31.416 1.00 15.78 71 GLU B N 1
ATOM 1599 C CA . GLU B 1 72 ? 14.352 35.904 31.616 1.00 17.30 71 GLU B CA 1
ATOM 1600 C C . GLU B 1 72 ? 15.799 35.597 32.019 1.00 15.95 71 GLU B C 1
ATOM 1601 O O . GLU B 1 72 ? 16.708 36.415 31.819 1.00 16.34 71 GLU B O 1
ATOM 1607 N N . LEU B 1 73 ? 16.014 34.427 32.620 1.00 15.48 72 LEU B N 1
ATOM 1608 C CA . LEU B 1 73 ? 17.348 34.008 33.018 1.00 15.78 72 LEU B CA 1
ATOM 1609 C C . LEU B 1 73 ? 18.181 33.523 31.836 1.00 15.47 72 LEU B C 1
ATOM 1610 O O . LEU B 1 73 ? 17.635 32.968 30.883 1.00 16.16 72 LEU B O 1
ATOM 1615 N N . GLN B 1 74 ? 19.489 33.725 31.911 1.00 15.68 73 GLN B N 1
ATOM 1616 C CA . GLN B 1 74 ? 20.415 33.185 30.917 1.00 15.69 73 GLN B CA 1
ATOM 1617 C C . GLN B 1 74 ? 20.741 31.740 31.255 1.00 15.57 73 GLN B C 1
ATOM 1618 O O . GLN B 1 74 ? 20.757 31.350 32.431 1.00 15.46 73 GLN B O 1
ATOM 1624 N N . TYR B 1 75 ? 21.027 30.964 30.213 1.00 15.97 74 TYR B N 1
ATOM 1625 C CA . TYR B 1 75 ? 21.294 29.525 30.328 1.00 16.50 74 TYR B CA 1
ATOM 1626 C C . TYR B 1 75 ? 22.257 29.170 31.445 1.00 17.58 74 TYR B C 1
ATOM 1627 O O . TYR B 1 75 ? 21.975 28.255 32.231 1.00 16.77 74 TYR B O 1
ATOM 1636 N N . GLN B 1 76 ? 23.392 29.872 31.517 1.00 19.01 75 GLN B N 1
ATOM 1637 C CA . GLN B 1 76 ? 24.414 29.545 32.514 1.00 20.51 75 GLN B CA 1
ATOM 1638 C C . GLN B 1 76 ? 23.847 29.562 33.936 1.00 20.38 75 GLN B C 1
ATOM 1639 O O . GLN B 1 76 ? 24.293 28.802 34.801 1.00 20.90 75 GLN B O 1
ATOM 1645 N N . SER B 1 77 ? 22.850 30.416 34.161 1.00 18.85 76 SER B N 1
ATOM 1646 C CA . SER B 1 77 ? 22.269 30.584 35.489 1.00 19.39 76 SER B CA 1
ATOM 1647 C C . SER B 1 77 ? 21.486 29.363 35.931 1.00 19.00 76 SER B C 1
ATOM 1648 O O . SER B 1 77 ? 21.501 29.002 37.122 1.00 19.37 76 SER B O 1
ATOM 1651 N N . TYR B 1 78 ? 20.777 28.729 34.992 1.00 17.57 77 TYR B N 1
ATOM 1652 C CA . TYR B 1 78 ? 19.892 27.623 35.359 1.00 16.92 77 TYR B CA 1
ATOM 1653 C C . TYR B 1 78 ? 20.342 26.253 34.875 1.00 17.43 77 TYR B C 1
ATOM 1654 O O . TYR B 1 78 ? 19.664 25.248 35.114 1.00 16.86 77 TYR B O 1
ATOM 1663 N N . SER B 1 79 ? 21.490 26.199 34.198 1.00 16.64 78 SER B N 1
ATOM 1664 C CA . SER B 1 79 ? 21.904 24.933 33.595 1.00 17.04 78 SER B CA 1
ATOM 1665 C C . SER B 1 79 ? 22.112 23.799 34.592 1.00 16.41 78 SER B C 1
ATOM 1666 O O . SER B 1 79 ? 21.898 22.640 34.258 1.00 16.86 78 SER B O 1
ATOM 1669 N N . SER B 1 80 ? 22.476 24.116 35.836 1.00 17.02 79 SER B N 1
ATOM 1670 C CA . SER B 1 80 ? 22.667 23.049 36.824 1.00 18.02 79 SER B CA 1
ATOM 1671 C C . SER B 1 80 ? 21.356 22.337 37.127 1.00 17.26 79 SER B C 1
ATOM 1672 O O . SER B 1 80 ? 21.334 21.135 37.408 1.00 17.51 79 SER B O 1
ATOM 1675 N N . TYR B 1 81 ? 20.256 23.080 37.094 1.00 16.85 80 TYR B N 1
ATOM 1676 C CA . TYR B 1 81 ? 18.952 22.502 37.397 1.00 16.06 80 TYR B CA 1
ATOM 1677 C C . TYR B 1 81 ? 18.446 21.589 36.284 1.00 15.29 80 TYR B C 1
ATOM 1678 O O . TYR B 1 81 ? 17.765 20.592 36.549 1.00 15.60 80 TYR B O 1
ATOM 1687 N N . ILE B 1 82 ? 18.809 21.911 35.039 1.00 15.43 81 ILE B N 1
ATOM 1688 C CA . ILE B 1 82 ? 18.530 21.010 33.920 1.00 16.81 81 ILE B CA 1
ATOM 1689 C C . ILE B 1 82 ? 19.271 19.692 34.096 1.00 16.29 81 ILE B C 1
ATOM 1690 O O . ILE B 1 82 ? 18.686 18.629 33.872 1.00 16.59 81 ILE B O 1
ATOM 1695 N N . GLN B 1 83 ? 20.546 19.761 34.491 1.00 16.48 82 GLN B N 1
ATOM 1696 C CA . GLN B 1 83 ? 21.320 18.535 34.774 1.00 17.97 82 GLN B CA 1
ATOM 1697 C C . GLN B 1 83 ? 20.627 17.670 35.820 1.00 18.43 82 GLN B C 1
ATOM 1698 O O . GLN B 1 83 ? 20.455 16.450 35.624 1.00 18.87 82 GLN B O 1
ATOM 1704 N N . MET B 1 84 ? 20.227 18.305 36.930 1.00 18.54 83 MET B N 1
ATOM 1705 C CA . MET B 1 84 ? 19.514 17.620 38.013 1.00 18.87 83 MET B CA 1
ATOM 1706 C C . MET B 1 84 ? 18.249 16.957 37.491 1.00 17.94 83 MET B C 1
ATOM 1707 O O . MET B 1 84 ? 18.022 15.764 37.741 1.00 17.18 83 MET B O 1
ATOM 1712 N N . ALA B 1 85 ? 17.417 17.722 36.775 1.00 16.26 84 ALA B N 1
ATOM 1713 C CA . ALA B 1 85 ? 16.160 17.192 36.229 1.00 16.21 84 ALA B CA 1
ATOM 1714 C C . ALA B 1 85 ? 16.408 15.962 35.348 1.00 16.11 84 ALA B C 1
ATOM 1715 O O . ALA B 1 85 ? 15.787 14.914 35.539 1.00 16.05 84 ALA B O 1
ATOM 1717 N N . SER B 1 86 ? 17.338 16.076 34.401 1.00 15.61 85 SER B N 1
ATOM 1718 C CA . SER B 1 86 ? 17.571 14.971 33.479 1.00 16.40 85 SER B CA 1
ATOM 1719 C C . SER B 1 86 ? 18.077 13.730 34.202 1.00 17.38 85 SER B C 1
ATOM 1720 O O . SER B 1 86 ? 17.716 12.621 33.834 1.00 18.07 85 SER B O 1
ATOM 1723 N N . ARG B 1 87 ? 18.856 13.927 35.270 1.00 17.91 86 ARG B N 1
ATOM 1724 C CA . ARG B 1 87 ? 19.371 12.799 36.066 1.00 19.91 86 ARG B CA 1
ATOM 1725 C C . ARG B 1 87 ? 18.245 11.951 36.628 1.00 19.35 86 ARG B C 1
ATOM 1726 O O . ARG B 1 87 ? 18.388 10.728 36.778 1.00 19.62 86 ARG B O 1
ATOM 1734 N N . TYR B 1 88 ? 17.116 12.593 36.921 1.00 19.23 87 TYR B N 1
ATOM 1735 C CA . TYR B 1 88 ? 15.976 11.913 37.543 1.00 19.56 87 TYR B CA 1
ATOM 1736 C C . TYR B 1 88 ? 14.806 11.741 36.600 1.00 19.28 87 TYR B C 1
ATOM 1737 O O . TYR B 1 88 ? 13.723 11.380 37.016 1.00 19.97 87 TYR B O 1
ATOM 1746 N N . GLY B 1 89 ? 15.030 11.980 35.308 1.00 18.59 88 GLY B N 1
ATOM 1747 C CA . GLY B 1 89 ? 13.978 11.732 34.347 1.00 18.37 88 GLY B CA 1
ATOM 1748 C C . GLY B 1 89 ? 12.862 12.758 34.348 1.00 18.03 88 GLY B C 1
ATOM 1749 O O . GLY B 1 89 ? 11.758 12.472 33.881 1.00 18.89 88 GLY B O 1
ATOM 1750 N N . VAL B 1 90 ? 13.159 13.963 34.834 1.00 17.07 89 VAL B N 1
ATOM 1751 C CA . VAL B 1 90 ? 12.158 15.028 34.914 1.00 16.82 89 VAL B CA 1
ATOM 1752 C C . VAL B 1 90 ? 12.267 15.943 33.699 1.00 16.98 89 VAL B C 1
ATOM 1753 O O . VAL B 1 90 ? 13.351 16.459 33.432 1.00 16.76 89 VAL B O 1
ATOM 1757 N N . PRO B 1 91 ? 11.156 16.149 32.972 1.00 17.32 90 PRO B N 1
ATOM 1758 C CA . PRO B 1 91 ? 11.214 17.037 31.814 1.00 17.82 90 PRO B CA 1
ATOM 1759 C C . PRO B 1 91 ? 11.243 18.483 32.258 1.00 17.92 90 PRO B C 1
ATOM 1760 O O . PRO B 1 91 ? 10.823 18.804 33.384 1.00 17.35 90 PRO B O 1
ATOM 1764 N N . PHE B 1 92 ? 11.745 19.347 31.386 1.00 17.48 91 PHE B N 1
ATOM 1765 C CA . PHE B 1 92 ? 11.780 20.766 31.703 1.00 18.27 91 PHE B CA 1
ATOM 1766 C C . PHE B 1 92 ? 11.203 21.593 30.579 1.00 18.69 91 PHE B C 1
ATOM 1767 O O . PHE B 1 92 ? 11.162 21.161 29.415 1.00 18.91 91 PHE B O 1
ATOM 1775 N N . LYS B 1 93 ? 10.745 22.783 30.942 1.00 18.14 92 LYS B N 1
ATOM 1776 C CA . LYS B 1 93 ? 10.287 23.758 29.961 1.00 19.29 92 LYS B CA 1
ATOM 1777 C C . LYS B 1 93 ? 10.821 25.147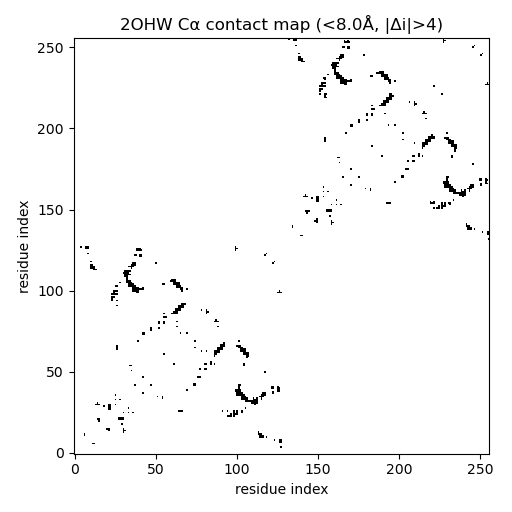 30.298 1.00 18.91 92 LYS B C 1
ATOM 1778 O O . LYS B 1 93 ? 10.841 25.547 31.453 1.00 18.56 92 LYS B O 1
ATOM 1784 N N . ILE B 1 94 ? 11.275 25.870 29.283 1.00 19.06 93 ILE B N 1
ATOM 1785 C CA . ILE B 1 94 ? 11.665 27.269 29.444 1.00 20.28 93 ILE B CA 1
ATOM 1786 C C . ILE B 1 94 ? 10.447 28.116 29.144 1.00 20.51 93 ILE B C 1
ATOM 1787 O O . ILE B 1 94 ? 9.927 28.118 28.023 1.00 22.84 93 ILE B O 1
ATOM 1792 N N . VAL B 1 95 ? 10.000 28.827 30.163 1.00 19.80 94 VAL B N 1
ATOM 1793 C CA . VAL B 1 95 ? 8.747 29.571 30.117 1.00 19.98 94 VAL B CA 1
ATOM 1794 C C . VAL B 1 95 ? 9.005 31.059 29.880 1.00 20.51 94 VAL B C 1
ATOM 1795 O O . VAL B 1 95 ? 9.850 31.678 30.544 1.00 20.89 94 VAL B O 1
ATOM 1799 N N . SER B 1 96 ? 8.265 31.628 28.938 1.00 21.08 95 SER B N 1
ATOM 1800 C CA . SER B 1 96 ? 8.262 33.071 28.747 1.00 22.37 95 SER B CA 1
ATOM 1801 C C . SER B 1 96 ? 7.036 33.655 29.449 1.00 22.19 95 SER B C 1
ATOM 1802 O O . SER B 1 96 ? 5.917 33.562 28.945 1.00 23.49 95 SER B O 1
ATOM 1805 N N . ASP B 1 97 ? 7.251 34.234 30.628 1.00 22.21 96 ASP B N 1
ATOM 1806 C CA . ASP B 1 97 ? 6.163 34.827 31.415 1.00 21.90 96 ASP B CA 1
ATOM 1807 C C . ASP B 1 97 ? 6.057 36.272 30.954 1.00 21.82 96 ASP B C 1
ATOM 1808 O O . ASP B 1 97 ? 6.621 37.197 31.555 1.00 21.93 96 ASP B O 1
ATOM 1813 N N . LEU B 1 98 ? 5.364 36.455 29.838 1.00 21.05 97 LEU B N 1
ATOM 1814 C CA . LEU B 1 98 ? 5.385 37.757 29.153 1.00 21.08 97 LEU B CA 1
ATOM 1815 C C . LEU B 1 98 ? 4.511 38.791 29.815 1.00 21.20 97 LEU B C 1
ATOM 1816 O O . LEU B 1 98 ? 4.728 39.984 29.635 1.00 21.58 97 LEU B O 1
ATOM 1821 N N . GLN B 1 99 ? 3.529 38.345 30.596 1.00 21.19 98 GLN B N 1
ATOM 1822 C CA . GLN B 1 99 ? 2.553 39.269 31.163 1.00 22.34 98 GLN B CA 1
ATOM 1823 C C . GLN B 1 99 ? 2.929 39.850 32.518 1.00 21.84 98 GLN B C 1
ATOM 1824 O O . GLN B 1 99 ? 2.367 40.873 32.933 1.00 22.41 98 GLN B O 1
ATOM 1830 N N . PHE B 1 100 ? 3.868 39.221 33.220 1.00 20.47 99 PHE B N 1
ATOM 1831 C CA . PHE B 1 100 ? 4.203 39.655 34.586 1.00 19.69 99 PHE B CA 1
ATOM 1832 C C . PHE B 1 100 ? 5.670 39.394 34.848 1.00 18.59 99 PHE B C 1
ATOM 1833 O O . PHE B 1 100 ? 6.148 38.298 34.578 1.00 17.84 99 PHE B O 1
ATOM 1841 N N . HIS B 1 101 ? 6.367 40.389 35.395 1.00 18.05 100 HIS B N 1
ATOM 1842 C CA . HIS B 1 101 ? 7.781 40.275 35.720 1.00 17.88 100 HIS B CA 1
ATOM 1843 C C . HIS B 1 101 ? 7.945 39.532 37.040 1.00 17.06 100 HIS B C 1
ATOM 1844 O O . HIS B 1 101 ? 8.289 40.127 38.067 1.00 18.31 100 HIS B O 1
ATOM 1851 N N . THR B 1 102 ? 7.713 38.225 37.005 1.00 15.06 101 THR B N 1
ATOM 1852 C CA . THR B 1 102 ? 7.679 37.424 38.214 1.00 14.34 101 THR B CA 1
ATOM 1853 C C . THR B 1 102 ? 9.065 37.345 38.831 1.00 13.91 101 THR B C 1
ATOM 1854 O O . THR B 1 102 ? 10.055 37.273 38.105 1.00 14.54 101 THR B O 1
ATOM 1858 N N . PRO B 1 103 ? 9.142 37.355 40.181 1.00 13.95 102 PRO B N 1
ATOM 1859 C CA . PRO B 1 103 ? 10.449 37.199 40.818 1.00 14.30 102 PRO B CA 1
ATOM 1860 C C . PRO B 1 103 ? 10.916 35.749 40.872 1.00 14.22 102 PRO B C 1
ATOM 1861 O O . PRO B 1 103 ? 12.054 35.502 41.293 1.00 14.18 102 PRO B O 1
ATOM 1865 N N . LEU B 1 104 ? 10.069 34.816 40.435 1.00 13.80 103 LEU B N 1
ATOM 1866 C CA . LEU B 1 104 ? 10.417 33.380 40.524 1.00 14.26 103 LEU B CA 1
ATOM 1867 C C . LEU B 1 104 ? 11.266 32.961 39.346 1.00 14.55 103 LEU B C 1
ATOM 1868 O O . LEU B 1 104 ? 10.983 33.315 38.195 1.00 15.17 103 LEU B O 1
ATOM 1873 N N . GLY B 1 105 ? 12.324 32.215 39.645 1.00 14.12 104 GLY B N 1
ATOM 1874 C CA . GLY B 1 105 ? 13.228 31.720 38.617 1.00 14.20 104 GLY B CA 1
ATOM 1875 C C . GLY B 1 105 ? 12.978 30.288 38.183 1.00 14.06 104 GLY B C 1
ATOM 1876 O O . GLY B 1 105 ? 13.170 29.954 37.023 1.00 13.87 104 GLY B O 1
ATOM 1877 N N . ILE B 1 106 ? 12.562 29.437 39.117 1.00 14.05 105 ILE B N 1
ATOM 1878 C CA . ILE B 1 106 ? 12.313 28.037 38.833 1.00 14.45 105 ILE B CA 1
ATOM 1879 C C . ILE B 1 106 ? 11.084 27.643 39.649 1.00 13.95 105 ILE B C 1
ATOM 1880 O O . ILE B 1 106 ? 10.922 28.102 40.794 1.00 13.84 105 ILE B O 1
ATOM 1885 N N . VAL B 1 107 ? 10.191 26.871 39.036 1.00 13.18 106 VAL B N 1
ATOM 1886 C CA . VAL B 1 107 ? 9.051 26.274 39.740 1.00 13.64 106 VAL B CA 1
ATOM 1887 C C . VAL B 1 107 ? 9.002 24.789 39.369 1.00 13.75 106 VAL B C 1
ATOM 1888 O O . VAL B 1 107 ? 9.064 24.431 38.177 1.00 14.26 106 VAL B O 1
ATOM 1892 N N . ILE B 1 108 ? 8.918 23.929 40.375 1.00 13.73 107 ILE B N 1
ATOM 1893 C CA . ILE B 1 108 ? 8.699 22.496 40.136 1.00 1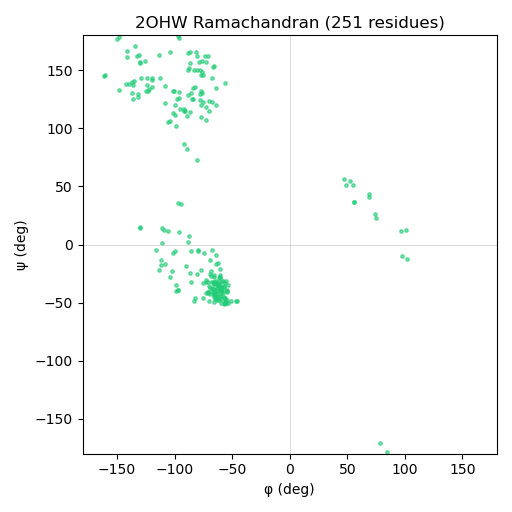4.42 107 ILE B CA 1
ATOM 1894 C C . ILE B 1 108 ? 7.219 22.243 40.361 1.00 15.23 107 ILE B C 1
ATOM 1895 O O . ILE B 1 108 ? 6.701 22.530 41.438 1.00 14.65 107 ILE B O 1
ATOM 1900 N N . ALA B 1 109 ? 6.541 21.765 39.329 1.00 16.12 108 ALA B N 1
ATOM 1901 C CA . ALA B 1 109 ? 5.082 21.652 39.350 1.00 17.67 108 ALA B CA 1
ATOM 1902 C C . ALA B 1 109 ? 4.688 20.226 39.059 1.00 19.11 108 ALA B C 1
ATOM 1903 O O . ALA B 1 109 ? 5.225 19.610 38.136 1.00 19.46 108 ALA B O 1
ATOM 1905 N N . ALA B 1 110 ? 3.712 19.732 39.812 1.00 19.64 109 ALA B N 1
ATOM 1906 C CA . ALA B 1 110 ? 3.182 18.389 39.620 1.00 21.50 109 ALA B CA 1
ATOM 1907 C C . ALA B 1 110 ? 2.086 18.439 38.570 1.00 22.40 109 ALA B C 1
ATOM 1908 O O . ALA B 1 110 ? 1.583 19.521 38.221 1.00 22.84 109 ALA B O 1
ATOM 1910 N N . ASP B 1 111 ? 1.700 17.274 38.051 1.00 24.02 110 ASP B N 1
ATOM 1911 C CA . ASP B 1 111 ? 0.612 17.236 37.073 1.00 25.84 110 ASP B CA 1
ATOM 1912 C C . ASP B 1 111 ? -0.737 16.918 37.729 1.00 25.86 110 ASP B C 1
ATOM 1913 O O . ASP B 1 111 ? -1.729 16.645 37.047 1.00 26.94 110 ASP B O 1
ATOM 1918 N N . ILE B 1 112 ? -0.759 16.958 39.059 1.00 26.04 111 ILE B N 1
ATOM 1919 C CA . ILE B 1 112 ? -1.980 16.832 39.856 1.00 25.91 111 ILE B CA 1
ATOM 1920 C C . ILE B 1 112 ? -1.896 17.806 41.043 1.00 25.18 111 ILE B C 1
ATOM 1921 O O . ILE B 1 112 ? -0.803 18.270 41.400 1.00 24.34 111 ILE B O 1
ATOM 1926 N N . ALA B 1 113 ? -3.044 18.115 41.649 1.00 24.71 112 ALA B N 1
ATOM 1927 C CA . ALA B 1 113 ? -3.077 18.932 42.865 1.00 24.29 112 ALA B CA 1
ATOM 1928 C C . ALA B 1 113 ? -2.358 18.195 43.995 1.00 24.34 112 ALA B C 1
ATOM 1929 O O . ALA B 1 113 ? -2.739 17.078 44.358 1.00 25.42 112 ALA B O 1
ATOM 1931 N N . VAL B 1 114 ? -1.303 18.807 44.522 1.00 23.12 113 VAL B N 1
ATOM 1932 C CA . VAL B 1 114 ? -0.562 18.251 45.657 1.00 23.03 113 VAL B CA 1
ATOM 1933 C C . VAL B 1 114 ? -0.786 19.020 46.957 1.00 23.05 113 VAL B C 1
ATOM 1934 O O . VAL B 1 114 ? -0.477 18.513 48.039 1.00 23.52 113 VAL B O 1
ATOM 1938 N N . ASN B 1 115 ? -1.310 20.240 46.844 1.00 23.01 114 ASN B N 1
ATOM 1939 C CA . ASN B 1 115 ? -1.642 21.078 47.997 1.00 23.24 114 ASN B CA 1
ATOM 1940 C C . ASN B 1 115 ? -0.534 21.188 49.040 1.00 22.55 114 ASN B C 1
ATOM 1941 O O . ASN B 1 115 ? -0.750 20.955 50.222 1.00 22.75 114 ASN B O 1
ATOM 1946 N N . ARG B 1 116 ? 0.666 21.534 48.585 1.00 21.58 115 ARG B N 1
ATOM 1947 C CA . ARG B 1 116 ? 1.824 21.591 49.459 1.00 21.48 115 ARG B CA 1
ATOM 1948 C C . ARG B 1 116 ? 1.846 22.961 50.131 1.00 20.49 115 ARG B C 1
ATOM 1949 O O . ARG B 1 116 ? 1.777 23.976 49.447 1.00 19.13 115 ARG B O 1
ATOM 1957 N N . GLU B 1 117 ? 1.900 22.994 51.464 1.00 20.25 116 GLU B N 1
ATOM 1958 C CA . GLU B 1 117 ? 1.879 24.273 52.188 1.00 20.22 116 GLU B CA 1
ATOM 1959 C C . GLU B 1 117 ? 3.227 24.970 52.078 1.00 19.24 116 GLU B C 1
ATOM 1960 O O . GLU B 1 117 ? 3.304 26.154 51.760 1.00 18.98 116 GLU B O 1
ATOM 1966 N N . LEU B 1 118 ? 4.288 24.200 52.291 1.00 17.42 117 LEU B N 1
ATOM 1967 C CA . LEU B 1 118 ? 5.650 24.734 52.314 1.00 16.88 117 LEU B CA 1
ATOM 1968 C C . LEU B 1 118 ? 6.315 24.464 50.968 1.00 15.58 117 LEU B C 1
ATOM 1969 O O . LEU B 1 118 ? 6.589 23.319 50.620 1.00 15.66 117 LEU B O 1
ATOM 1974 N N . ILE B 1 119 ? 6.556 25.530 50.214 1.00 15.00 118 ILE B N 1
ATOM 1975 C CA . ILE B 1 119 ? 7.101 25.423 48.855 1.00 14.62 118 ILE B CA 1
ATOM 1976 C C . ILE B 1 119 ? 8.308 26.344 48.604 1.00 14.47 118 ILE B C 1
ATOM 1977 O O . ILE B 1 119 ? 8.667 26.586 47.448 1.00 14.90 118 ILE B O 1
ATOM 1982 N N . TYR B 1 120 ? 8.921 26.895 49.650 1.00 14.19 119 TYR B N 1
ATOM 1983 C CA . TYR B 1 120 ? 10.067 27.786 49.438 1.00 14.56 119 TYR B CA 1
ATOM 1984 C C . TYR B 1 120 ? 11.203 27.414 50.355 1.00 13.82 119 TYR B C 1
ATOM 1985 O O . TYR B 1 120 ? 11.001 26.698 51.357 1.00 13.84 119 TYR B O 1
ATOM 1994 N N . ILE B 1 121 ? 12.393 27.894 50.004 1.00 14.14 120 ILE B N 1
ATOM 1995 C CA . ILE B 1 121 ? 13.598 27.715 50.814 1.00 14.33 120 ILE B CA 1
ATOM 1996 C C . ILE B 1 121 ? 13.911 29.012 51.531 1.00 14.38 120 ILE B C 1
ATOM 1997 O O . ILE B 1 121 ? 14.350 29.988 50.916 1.00 14.03 120 ILE B O 1
ATOM 2002 N N . GLN B 1 122 ? 13.651 29.024 52.834 1.00 15.14 121 GLN B N 1
ATOM 2003 C CA . GLN B 1 122 ? 13.918 30.198 53.641 1.00 16.44 121 GLN B CA 1
ATOM 2004 C C . GLN B 1 122 ? 15.415 30.385 53.865 1.00 17.23 121 GLN B C 1
ATOM 2005 O O . GLN B 1 122 ? 16.042 29.619 54.605 1.00 19.34 121 GLN B O 1
ATOM 2011 N N . ASP B 1 123 ? 15.996 31.376 53.198 1.00 17.75 122 ASP B N 1
ATOM 2012 C CA . ASP B 1 123 ? 17.381 31.763 53.469 1.00 18.38 122 ASP B CA 1
ATOM 2013 C C . ASP B 1 123 ? 17.558 33.265 53.224 1.00 18.70 122 ASP B C 1
ATOM 2014 O O . ASP B 1 123 ? 16.604 33.938 52.839 1.00 17.55 122 ASP B O 1
ATOM 2019 N N . ASP B 1 124 ? 18.762 33.795 53.460 1.00 19.24 123 ASP B N 1
ATOM 2020 C CA . ASP B 1 124 ? 18.989 35.239 53.321 1.00 20.06 123 ASP B CA 1
ATOM 2021 C C . ASP B 1 124 ? 18.814 35.691 51.874 1.00 19.49 123 ASP B C 1
ATOM 2022 O O . ASP B 1 124 ? 18.387 36.821 51.613 1.00 19.49 123 ASP B O 1
ATOM 2027 N N . ILE B 1 125 ? 19.151 34.815 50.922 1.00 18.21 124 ILE B N 1
ATOM 2028 C CA . ILE B 1 125 ? 18.957 35.160 49.519 1.00 17.82 124 ILE B CA 1
ATOM 2029 C C . ILE B 1 125 ? 17.446 35.311 49.204 1.00 17.10 124 ILE B C 1
ATOM 2030 O O . ILE B 1 125 ? 17.039 36.256 48.532 1.00 16.56 124 ILE B O 1
ATOM 2035 N N . TYR B 1 126 ? 16.606 34.408 49.707 1.00 16.59 125 TYR B N 1
ATOM 2036 C CA . TYR B 1 126 ? 15.153 34.569 49.529 1.00 16.65 125 TYR B CA 1
ATOM 2037 C C . TYR B 1 126 ? 14.703 35.915 50.054 1.00 17.36 125 TYR B C 1
ATOM 2038 O O . TYR B 1 126 ? 14.000 36.662 49.364 1.00 17.56 125 TYR B O 1
ATOM 2047 N N . ASN B 1 127 ? 15.118 36.222 51.284 1.00 18.67 126 ASN B N 1
ATOM 2048 C CA . ASN B 1 127 ? 14.655 37.445 51.927 1.00 20.42 126 ASN B CA 1
ATOM 2049 C C . ASN B 1 127 ? 15.076 38.689 51.162 1.00 21.48 126 ASN B C 1
ATOM 2050 O O . ASN B 1 127 ? 14.325 39.654 51.077 1.00 21.82 126 ASN B O 1
ATOM 2055 N N . ARG B 1 128 ? 16.268 38.646 50.579 1.00 21.67 127 ARG B N 1
ATOM 2056 C CA . ARG B 1 128 ? 16.800 39.799 49.849 1.00 23.09 127 ARG B CA 1
ATOM 2057 C C . ARG B 1 128 ? 16.248 39.923 48.435 1.00 23.29 127 ARG B C 1
ATOM 2058 O O . ARG B 1 128 ? 16.207 41.024 47.877 1.00 24.28 127 ARG B O 1
ATOM 2066 N N . SER B 1 129 ? 15.823 38.811 47.848 1.00 22.88 128 SER B N 1
ATOM 2067 C CA . SER B 1 129 ? 15.505 38.804 46.425 1.00 22.57 128 SER B CA 1
ATOM 2068 C C . SER B 1 129 ? 14.019 38.822 46.079 1.00 23.10 128 SER B C 1
ATOM 2069 O O . SER B 1 129 ? 13.640 39.290 45.006 1.00 24.10 128 SER B O 1
ATOM 2072 N N . VAL B 1 130 ? 13.169 38.296 46.957 1.00 23.26 129 VAL B N 1
ATOM 2073 C CA . VAL B 1 130 ? 11.796 37.979 46.541 1.00 23.97 129 VAL B CA 1
ATOM 2074 C C . VAL B 1 130 ? 10.953 39.214 46.167 1.00 24.25 129 VAL B C 1
ATOM 2075 O O . VAL B 1 130 ? 10.017 39.111 45.369 1.00 24.73 129 VAL B O 1
ATOM 2079 N N . LEU B 1 131 ? 11.283 40.373 46.725 1.00 25.43 130 LEU B N 1
ATOM 2080 C CA . LEU B 1 131 ? 10.535 41.599 46.391 1.00 26.34 130 LEU B CA 1
ATOM 2081 C C . LEU B 1 131 ? 11.237 42.490 45.363 1.00 27.07 130 LEU B C 1
ATOM 2082 O O . LEU B 1 131 ? 10.634 43.436 44.837 1.00 28.07 130 LEU B O 1
#

InterPro domains:
  IPR012543 Protein of unknown function DUF1694 [PF07997] (4-118)
  IPR012543 Protein of unknown function DUF1694 [PIRSF034303] (1-123)
  IPR029064 Ribosomal protein eL30-like superfamily [G3DSA:3.30.1330.30] (1-132)

Secondary structure (DSSP, 8-state):
-HHHHHHHHTT--S--SSHHHHHHHTTT--GGGEEEEEEHHHHTSSSPPHHHHHHHHT-SSEEEEEETTS-HHHHHHHHHHHHHTT--EEEE---SS--SEEEEEEESS----S--S--SHHHHHH--/-HHHHHHHHTT--S--SSHHHHHHHTTT--GGGEEEEEEHHHHTSSSPPHHHHHHHHH-SSEEEEEETTS-HHHHHHHHHHHHHTT--EEEE---S---SEEEEEEESS----S--S--SHHHHHH--

Solvent-accessible surface area: 13900 Å² total; per-residue (Å²): 154,123,111,44,61,92,27,10,100,108,0,0,112,30,107,25,127,57,108,67,45,5,62,69,4,0,6,39,11,18,11,52,72,0,5,15,0,0,0,43,21,0,2,106,87,119,149,37,4,133,85,0,17,98,27,1,120,90,37,115,97,8,29,0,18,0,0,33,97,13,121,126,125,23,13,23,47,2,15,108,8,0,71,143,70,68,9,78,82,94,81,29,73,44,53,109,99,122,1,31,0,0,2,0,0,10,7,90,91,47,50,104,100,138,103,0,26,18,135,36,76,41,0,99,187,37,3,123,164,125,123,38,64,72,13,8,104,110,0,0,111,32,105,29,152,64,122,75,54,18,20,66,0,0,4,34,10,8,12,72,35,0,2,12,0,0,0,34,22,0,1,106,82,114,126,31,4,138,84,0,28,100,29,3,127,75,24,156,95,5,38,0,11,0,6,36,98,18,140,138,159,29,18,25,44,2,23,129,21,0,71,180,61,68,13,79,87,62,79,22,75,30,155,146,79,138,2,23,0,0,0,0,0,10,8,66,111,43,51,101,80,122,102,0,28,17,136,40,99,38,0,93,181,36,4,123

Sequence (256 aa):
EDKMDLYLQQGMYGPLETKPDERHLFLGSLRERVVLALTKGQVLRSKPYKEAEHELKNSHNVTLLINGELQYQSYSSYIQMASRYGVPFKIVSDLQFHTPLGIVIAADIAVNRELIYIQDDIYNRSVLEDKMDLYLQQQGMYGPLETKPDERHLFLGSLRERVVLALTKGQVLRSKPYKEAEHELKNSHNVTLLINGELQYQSYSSYIQMASRYGVPFKIVSDLQFHTPLGIVIAADIAVNRELIYIQDDIYNRSVL